Protein AF-S9W951-F1 (afdb_monomer_lite)

Sequence (268 aa):
MRRSVQSLYKIPKNMGVAPRYDVWNAKYEPWVLMRRMGRLAGTGFYIPPEWYNHFRMFPPMQNHFQQEQTLNPQNELDPTQDDRSGQLAAERLALRDELAHKSRLVASEGMRYYNIFWVRKPLDRMEKEYYDLKRRGIAHDVAIRKVLQGFYEALARKKRLSAIQAEEAKLSGKYITMREATVVMGVLTQIQREQLTPHQVALFAKEQRQTVQAGDGLRTEVRSAATTTTAVKDGAAAAAANTVSADSLADFLADAEDGVPAAQTTYT

Radius of gyration: 46.61 Å; chains: 1; bounding box: 114×82×129 Å

Foldseek 3Di:
DDDDDPPDDDDPPCPVVDDPVLCPCVVVDQVVVLVVLCVVVVVVPDDRDPVSVVCVVVPDDDQQDDCSVVVDPPDPRDPVPPPCVPDDDPVLVVLLVVLCVVPVPLVCACCVPHRNPVDDRLSNVLSVQLVVVVVVVDDNVVSSVVSVVVVVVVVVVVVVVVVVVVVVVVVVVPDDDPVVVVVVVVLVVVCVVVVDDPVRVVVVVVVVVCCVPVNDPDDDDDDDPPPPPPDDDDDDDDDDDDPPDPVVVVVVVVVPPPDDDDDDDDDD

Structure (mmCIF, N/CA/C/O backbone):
data_AF-S9W951-F1
#
_entry.id   AF-S9W951-F1
#
loop_
_atom_site.group_PDB
_atom_site.id
_atom_site.type_symbol
_atom_site.label_atom_id
_atom_site.label_alt_id
_atom_site.label_comp_id
_atom_site.label_asym_id
_atom_site.label_entity_id
_atom_site.label_seq_id
_atom_site.pdbx_PDB_ins_code
_atom_site.Cartn_x
_atom_site.Cartn_y
_atom_site.Cartn_z
_atom_site.occupancy
_atom_site.B_iso_or_equiv
_atom_site.auth_seq_id
_atom_site.auth_comp_id
_atom_site.auth_asym_id
_atom_site.auth_atom_id
_atom_site.pdbx_PDB_model_num
ATOM 1 N N . MET A 1 1 ? -1.426 56.363 -58.620 1.00 41.53 1 MET A N 1
ATOM 2 C CA . MET A 1 1 ? -1.020 56.254 -57.199 1.00 41.53 1 MET A CA 1
ATOM 3 C C . MET A 1 1 ? -1.317 54.844 -56.692 1.00 41.53 1 MET A C 1
ATOM 5 O O . MET A 1 1 ? -2.474 54.535 -56.450 1.00 41.53 1 MET A O 1
ATOM 9 N N . ARG A 1 2 ? -0.312 53.963 -56.582 1.00 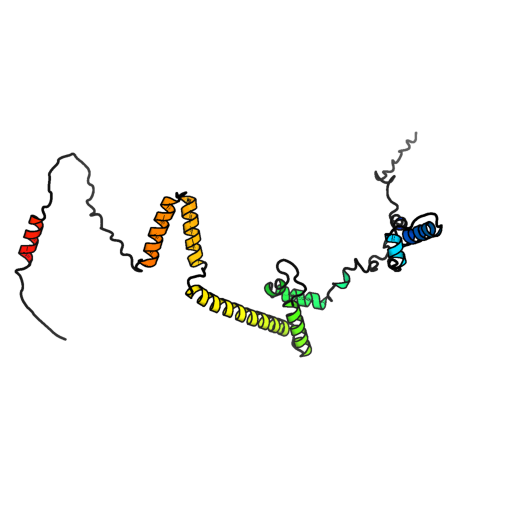46.31 2 ARG A N 1
ATOM 10 C CA . ARG A 1 2 ? -0.459 52.642 -55.938 1.00 46.31 2 ARG A CA 1
ATOM 11 C C . ARG A 1 2 ? 0.031 52.760 -54.493 1.00 46.31 2 ARG A C 1
ATOM 13 O O . ARG A 1 2 ? 1.209 53.024 -54.284 1.00 46.31 2 ARG A O 1
ATOM 20 N N . ARG A 1 3 ? -0.864 52.609 -53.511 1.00 51.66 3 ARG A N 1
ATOM 21 C CA . ARG A 1 3 ? -0.500 52.503 -52.089 1.00 51.66 3 ARG A CA 1
ATOM 22 C C . ARG A 1 3 ? -0.051 51.066 -51.821 1.00 51.66 3 ARG A C 1
ATOM 24 O O . ARG A 1 3 ? -0.871 50.156 -51.861 1.00 51.66 3 ARG A O 1
ATOM 31 N N . SER A 1 4 ? 1.241 50.860 -51.593 1.00 56.84 4 SER A N 1
ATOM 32 C CA . SER A 1 4 ? 1.776 49.602 -51.074 1.00 56.84 4 SER A CA 1
ATOM 3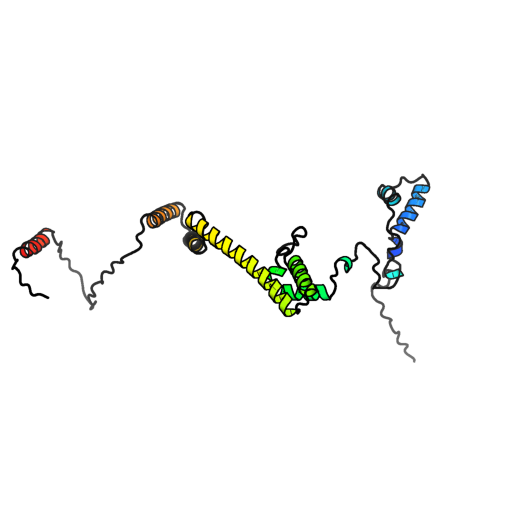3 C C . SER A 1 4 ? 1.412 49.486 -49.593 1.00 56.84 4 SER A C 1
ATOM 35 O O . SER A 1 4 ? 1.906 50.233 -48.752 1.00 56.84 4 SER A O 1
ATOM 37 N N . VAL A 1 5 ? 0.512 48.561 -49.267 1.00 60.28 5 VAL A N 1
ATOM 38 C CA . VAL A 1 5 ? 0.203 48.203 -47.879 1.00 60.28 5 VAL A CA 1
ATOM 39 C C . VAL A 1 5 ? 1.339 47.306 -47.390 1.00 60.28 5 VAL A C 1
ATOM 41 O O . VAL A 1 5 ? 1.487 46.179 -47.859 1.00 60.28 5 VAL A O 1
ATOM 44 N N . GLN A 1 6 ? 2.189 47.814 -46.497 1.00 62.88 6 GLN A N 1
ATOM 45 C CA . GLN A 1 6 ? 3.215 47.002 -45.845 1.00 62.88 6 GLN A CA 1
ATOM 46 C C . GLN A 1 6 ? 2.527 45.993 -44.920 1.00 62.88 6 GLN A C 1
ATOM 48 O O . GLN A 1 6 ? 1.983 46.350 -43.877 1.00 62.88 6 GLN A O 1
ATOM 53 N N . SER A 1 7 ? 2.534 44.722 -45.318 1.00 60.50 7 SER A N 1
ATOM 54 C CA . SER A 1 7 ? 2.112 43.612 -44.468 1.00 60.50 7 SER A CA 1
ATOM 55 C C . SER A 1 7 ? 3.133 43.437 -43.341 1.00 60.50 7 SER A C 1
ATOM 57 O O . SER A 1 7 ? 4.191 42.844 -43.543 1.00 60.50 7 SER A O 1
ATOM 59 N N . LEU A 1 8 ? 2.838 43.975 -42.157 1.00 71.69 8 LEU A N 1
ATOM 60 C CA . LEU A 1 8 ? 3.650 43.771 -40.957 1.00 71.69 8 LEU A CA 1
ATOM 61 C C . LEU A 1 8 ? 3.551 42.302 -40.525 1.00 71.69 8 LEU A C 1
ATOM 63 O O . LEU A 1 8 ? 2.507 41.844 -40.061 1.00 71.69 8 LEU A O 1
ATOM 67 N N . TYR A 1 9 ? 4.642 41.556 -40.690 1.00 79.44 9 TYR A N 1
ATOM 68 C CA . TYR A 1 9 ? 4.718 40.159 -40.276 1.00 79.44 9 TYR A CA 1
ATOM 69 C C . TYR A 1 9 ? 4.821 40.086 -38.747 1.00 79.44 9 TYR A C 1
ATOM 71 O O . TYR A 1 9 ? 5.809 40.520 -38.153 1.00 79.44 9 TYR A O 1
ATOM 79 N N . LYS A 1 10 ? 3.779 39.573 -38.085 1.00 86.19 10 LYS A N 1
ATOM 80 C CA . LYS A 1 10 ? 3.748 39.430 -36.624 1.00 86.19 10 LYS A CA 1
ATOM 81 C C . LYS A 1 10 ? 4.652 38.272 -36.202 1.00 86.19 10 LYS A C 1
ATOM 83 O O . LYS A 1 10 ? 4.304 37.111 -36.392 1.00 86.19 10 LYS A O 1
ATOM 88 N N . ILE A 1 11 ? 5.790 38.594 -35.593 1.00 87.31 11 ILE A N 1
ATOM 89 C CA . ILE A 1 11 ? 6.722 37.612 -35.025 1.00 87.31 11 ILE A CA 1
ATOM 90 C C . ILE A 1 11 ? 6.421 37.439 -33.522 1.00 87.31 11 ILE A C 1
ATOM 92 O O . ILE A 1 11 ? 6.121 38.427 -32.841 1.00 87.31 11 ILE A O 1
ATOM 96 N N . PRO A 1 12 ? 6.472 36.210 -32.974 1.00 88.38 12 PRO A N 1
ATOM 97 C CA . PRO A 1 12 ? 6.355 35.991 -31.536 1.00 88.38 12 PRO A CA 1
ATOM 98 C C . PRO A 1 12 ? 7.432 36.760 -30.756 1.00 88.38 12 PRO A C 1
ATOM 100 O O . PRO A 1 12 ? 8.598 36.791 -31.146 1.00 88.38 12 PRO A O 1
ATOM 103 N N . LYS A 1 13 ? 7.048 37.347 -29.617 1.00 91.00 13 LYS A N 1
ATOM 104 C CA . LYS A 1 13 ? 7.870 38.310 -28.856 1.00 91.00 13 LYS A CA 1
ATOM 105 C C . LYS A 1 13 ? 9.272 37.800 -28.485 1.00 91.00 13 LYS A C 1
ATOM 107 O O . LYS A 1 13 ? 10.216 38.578 -28.509 1.00 91.00 13 LYS A O 1
ATOM 112 N N . ASN A 1 14 ? 9.414 36.506 -28.188 1.00 92.56 14 ASN A N 1
ATOM 113 C CA . ASN A 1 14 ? 10.661 35.923 -27.675 1.00 92.56 14 ASN A CA 1
ATOM 114 C C . ASN A 1 14 ? 11.460 35.142 -28.727 1.00 92.56 14 ASN A C 1
ATOM 116 O O . ASN A 1 14 ? 12.397 34.433 -28.371 1.00 92.56 14 ASN A O 1
ATOM 120 N N . MET A 1 15 ? 11.134 35.274 -30.018 1.00 90.50 15 MET A N 1
ATOM 121 C CA . MET A 1 15 ? 11.852 34.552 -31.080 1.00 90.50 15 MET A CA 1
ATOM 122 C C . MET A 1 15 ? 13.355 34.852 -31.115 1.00 90.50 15 MET A C 1
ATOM 124 O O . MET A 1 15 ? 14.130 33.988 -31.505 1.00 90.50 15 MET A O 1
ATOM 128 N N . GLY A 1 16 ? 13.781 36.043 -30.677 1.00 91.62 16 GLY A N 1
ATOM 129 C CA . GLY A 1 16 ? 15.200 36.420 -30.644 1.00 91.62 16 GLY A CA 1
ATOM 130 C C . GLY A 1 16 ? 16.043 35.651 -29.619 1.00 91.62 16 GLY A C 1
ATOM 131 O O . GLY A 1 16 ? 17.252 35.548 -29.786 1.00 91.62 16 GLY A O 1
ATOM 132 N N . VAL A 1 17 ? 15.414 35.092 -28.581 1.00 93.06 17 VAL A N 1
ATOM 133 C CA . VAL A 1 17 ? 16.075 34.309 -27.518 1.00 93.06 17 VAL A CA 1
ATOM 134 C C . VAL A 1 17 ? 15.546 32.876 -27.447 1.00 93.06 17 VAL A C 1
ATOM 136 O O . VAL A 1 17 ? 15.797 32.169 -26.473 1.00 93.06 17 VAL A O 1
ATOM 139 N N . ALA A 1 18 ? 14.788 32.446 -28.459 1.00 92.62 18 ALA A N 1
ATOM 140 C CA . ALA A 1 18 ? 14.251 31.098 -28.504 1.00 92.62 18 ALA A CA 1
ATOM 141 C C . ALA A 1 18 ? 15.406 30.081 -28.545 1.00 92.62 18 ALA A C 1
ATOM 143 O O . ALA A 1 18 ? 16.341 30.242 -29.341 1.00 92.62 18 ALA A O 1
ATOM 144 N N . PRO A 1 19 ? 15.377 29.042 -27.692 1.00 92.88 19 PRO A N 1
ATOM 145 C CA . PRO A 1 19 ? 16.393 28.009 -27.726 1.00 92.88 19 PRO A CA 1
ATOM 146 C C . PRO A 1 19 ? 16.289 27.218 -29.030 1.00 92.88 19 PRO A C 1
ATOM 148 O O . PRO A 1 19 ? 15.238 27.133 -29.666 1.00 92.88 19 PRO A O 1
ATOM 151 N N . ARG A 1 20 ? 17.396 26.587 -29.418 1.00 93.31 20 ARG A N 1
ATOM 152 C CA . ARG A 1 20 ? 17.374 25.594 -30.491 1.00 93.31 20 ARG A CA 1
ATOM 153 C C . ARG A 1 20 ? 16.833 24.286 -29.926 1.00 93.31 20 ARG A C 1
ATOM 155 O O . ARG A 1 20 ? 17.595 23.537 -29.320 1.00 93.31 20 ARG A O 1
ATOM 162 N N . TYR A 1 21 ? 15.541 24.046 -30.114 1.00 89.75 21 TYR A N 1
ATOM 163 C CA . TYR A 1 21 ? 14.824 22.911 -29.526 1.00 89.75 21 TYR A CA 1
ATOM 164 C C . TYR A 1 21 ? 15.419 21.540 -29.869 1.00 89.75 21 TYR A C 1
ATOM 166 O O . TYR A 1 21 ? 15.322 20.639 -29.050 1.00 89.75 21 TYR A O 1
ATOM 174 N N . ASP A 1 22 ? 16.131 21.411 -30.988 1.00 89.38 22 ASP A N 1
ATOM 175 C CA . ASP A 1 22 ? 16.678 20.117 -31.415 1.00 89.38 22 ASP A CA 1
ATOM 176 C C . ASP A 1 22 ? 18.054 19.803 -30.794 1.00 89.38 22 ASP A C 1
ATOM 178 O O . ASP A 1 22 ? 18.425 18.647 -30.623 1.00 89.38 22 ASP A O 1
ATOM 182 N N . VAL A 1 23 ? 18.855 20.829 -30.470 1.00 92.06 23 VAL A N 1
ATOM 183 C CA . VAL A 1 23 ? 20.292 20.663 -30.136 1.00 92.06 23 VAL A CA 1
ATOM 184 C C . VAL A 1 23 ? 20.710 21.274 -28.803 1.00 92.06 23 VAL A C 1
ATOM 186 O O . VAL A 1 23 ? 21.874 21.165 -28.416 1.00 92.06 23 VAL A O 1
ATOM 189 N N . TRP A 1 24 ? 19.799 21.928 -28.082 1.00 91.75 24 TRP A N 1
ATOM 190 C CA . TRP A 1 24 ? 20.117 22.557 -26.797 1.00 91.75 24 TRP A CA 1
ATOM 191 C C . TRP A 1 24 ? 20.670 21.557 -25.764 1.00 91.75 24 TRP A C 1
ATOM 193 O O . TRP A 1 24 ? 21.552 21.928 -24.988 1.00 91.75 24 TRP A O 1
ATOM 203 N N . ASN A 1 25 ? 20.242 20.289 -25.824 1.00 90.38 25 ASN A N 1
ATOM 204 C CA . ASN A 1 25 ? 20.696 19.202 -24.948 1.00 90.38 25 ASN A CA 1
ATOM 205 C C . ASN A 1 25 ? 22.146 18.761 -25.199 1.00 90.38 25 ASN A C 1
ATOM 207 O O . ASN A 1 25 ? 22.860 18.443 -24.250 1.00 90.38 25 ASN A O 1
ATOM 211 N N . ALA A 1 26 ? 22.627 18.810 -26.447 1.00 89.31 26 ALA A N 1
ATOM 212 C CA . ALA A 1 26 ? 23.922 18.238 -26.842 1.00 89.31 26 ALA A CA 1
ATOM 213 C C . ALA A 1 26 ? 25.118 18.819 -26.062 1.00 89.31 26 ALA A C 1
ATOM 215 O O . ALA A 1 26 ? 26.121 18.146 -25.829 1.00 89.31 26 ALA A O 1
ATOM 216 N N . LYS A 1 27 ? 25.021 20.081 -25.622 1.00 91.88 27 LYS A N 1
ATOM 217 C CA . LYS A 1 27 ? 26.061 20.739 -24.815 1.00 91.88 27 LYS A CA 1
ATOM 218 C C . LYS A 1 27 ? 26.199 20.133 -23.413 1.00 91.88 27 LYS A C 1
ATOM 220 O O . LYS A 1 27 ? 27.279 20.213 -22.825 1.00 91.88 27 LYS A O 1
ATOM 225 N N . TYR A 1 28 ? 25.114 19.587 -22.877 1.00 91.31 28 TYR A N 1
ATOM 226 C CA . TYR A 1 28 ? 25.001 19.132 -21.494 1.00 91.31 28 TYR A CA 1
ATOM 227 C C . TYR A 1 28 ? 25.065 17.606 -21.363 1.00 91.31 28 TYR A C 1
ATOM 229 O O . TYR A 1 28 ? 24.991 17.090 -20.250 1.00 91.31 28 TYR A O 1
ATOM 237 N N . GLU A 1 29 ? 25.254 16.877 -22.467 1.00 91.62 29 GLU A N 1
ATOM 238 C CA . GLU A 1 29 ? 25.357 15.420 -22.437 1.00 91.62 29 GLU A CA 1
ATOM 239 C C . GLU A 1 29 ? 26.580 14.943 -21.623 1.00 91.62 29 GLU A C 1
ATOM 241 O O . GLU A 1 29 ? 27.710 15.392 -21.872 1.00 91.62 29 GLU A O 1
ATOM 246 N N . PRO A 1 30 ? 26.408 13.975 -20.697 1.00 93.06 30 PRO A N 1
ATOM 247 C CA . PRO A 1 30 ? 27.491 13.480 -19.843 1.00 93.06 30 PRO A CA 1
ATOM 248 C C . PRO A 1 30 ? 28.704 12.968 -20.627 1.00 93.06 30 PRO A C 1
ATOM 250 O O . PRO A 1 30 ? 29.847 13.208 -20.238 1.00 93.06 30 PRO A O 1
ATOM 253 N N . TRP A 1 31 ? 28.479 12.320 -21.774 1.00 92.69 31 TRP A N 1
ATOM 254 C CA . TRP A 1 31 ? 29.550 11.823 -22.641 1.00 92.69 31 TRP A CA 1
ATOM 255 C C . TRP A 1 31 ? 30.400 12.938 -23.254 1.00 92.69 31 TRP A C 1
ATOM 257 O O . TRP A 1 31 ? 31.619 12.787 -23.375 1.00 92.69 31 TRP A O 1
ATOM 267 N N . VAL A 1 32 ? 29.792 14.073 -23.607 1.00 93.19 32 VAL A N 1
ATOM 268 C CA . VAL A 1 32 ? 30.515 15.242 -24.126 1.00 93.19 32 VAL A CA 1
ATOM 269 C C . VAL A 1 32 ? 31.390 15.845 -23.026 1.00 93.19 32 VAL A C 1
ATOM 271 O O . VAL A 1 32 ? 32.568 16.136 -23.260 1.00 93.19 32 VAL A O 1
ATOM 274 N N . LEU A 1 33 ? 30.855 15.963 -21.808 1.00 94.19 33 LEU A N 1
ATOM 275 C CA . LEU A 1 33 ? 31.587 16.471 -20.644 1.00 94.19 33 LEU A CA 1
ATOM 276 C C . LEU A 1 33 ? 32.740 15.547 -20.235 1.00 94.19 33 LEU A C 1
ATOM 278 O O . LEU A 1 33 ? 33.851 16.029 -20.014 1.00 94.19 33 LEU A O 1
ATOM 282 N N . MET A 1 34 ? 32.516 14.231 -20.217 1.00 94.94 34 MET A N 1
ATOM 283 C CA . MET A 1 34 ? 33.545 13.230 -19.921 1.00 94.94 34 MET A CA 1
ATOM 284 C C . MET A 1 34 ? 34.695 13.275 -20.928 1.00 94.94 34 MET A C 1
ATOM 286 O O . MET A 1 34 ? 35.860 13.306 -20.533 1.00 94.94 34 MET A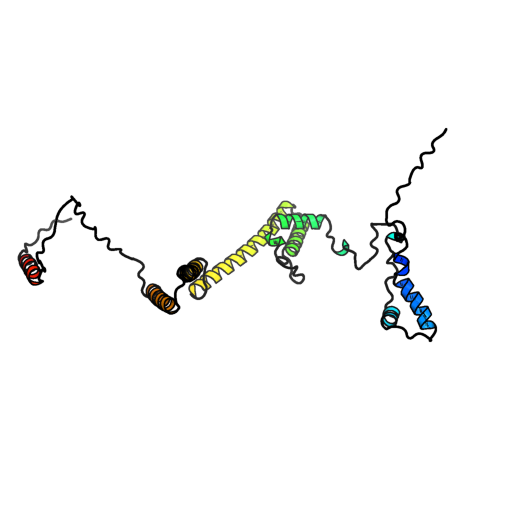 O 1
ATOM 290 N N . ARG A 1 35 ? 34.398 13.361 -22.233 1.00 94.50 35 ARG A N 1
ATOM 291 C CA . ARG A 1 35 ? 35.433 13.494 -23.275 1.00 94.50 35 ARG A CA 1
ATOM 292 C C . ARG A 1 35 ? 36.211 14.802 -23.139 1.00 94.50 35 ARG A C 1
ATOM 294 O O . ARG A 1 35 ? 37.433 14.809 -23.287 1.00 94.50 35 ARG A O 1
ATOM 301 N N . ARG A 1 36 ? 35.525 15.912 -22.849 1.00 95.38 36 ARG A N 1
ATOM 302 C CA . ARG A 1 36 ? 36.167 17.221 -22.655 1.00 95.38 36 ARG A CA 1
ATOM 303 C C . ARG A 1 36 ? 37.084 17.217 -21.434 1.00 95.38 36 ARG A C 1
ATOM 305 O O . ARG A 1 36 ? 38.218 17.679 -21.535 1.00 95.38 36 ARG A O 1
ATOM 312 N N . MET A 1 37 ? 36.612 16.672 -20.316 1.00 94.62 37 MET A N 1
ATOM 313 C CA . MET A 1 37 ? 37.386 16.582 -19.082 1.00 94.62 37 MET A CA 1
ATOM 314 C C . MET A 1 37 ? 38.561 15.614 -19.221 1.00 94.62 37 MET A C 1
ATOM 316 O O . MET A 1 37 ? 39.655 15.929 -18.770 1.00 94.62 37 MET A O 1
ATOM 320 N N . GLY A 1 38 ? 38.393 14.496 -19.930 1.00 93.88 38 GLY A N 1
ATOM 321 C CA . GLY A 1 38 ? 39.495 13.566 -20.167 1.00 93.88 38 GLY A CA 1
ATOM 322 C C . GLY A 1 38 ? 40.615 14.149 -21.015 1.00 93.88 38 GLY A C 1
ATOM 323 O O . GLY A 1 38 ? 41.786 13.932 -20.713 1.00 93.88 38 GLY A O 1
ATOM 324 N N . ARG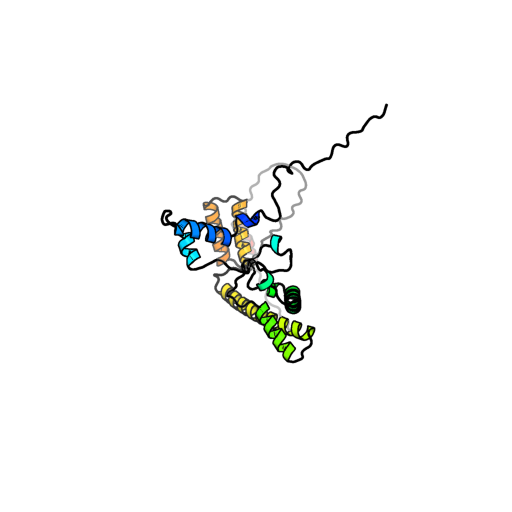 A 1 39 ? 40.281 14.982 -22.006 1.00 95.44 39 ARG A N 1
ATOM 325 C CA . ARG A 1 39 ? 41.290 15.757 -22.741 1.00 95.44 39 ARG A CA 1
ATOM 326 C C . ARG A 1 39 ? 41.993 16.783 -21.854 1.00 95.44 39 ARG A C 1
ATOM 328 O O . ARG A 1 39 ? 43.195 16.953 -21.992 1.00 95.44 39 ARG A O 1
ATOM 335 N N . LEU A 1 40 ? 41.256 17.453 -20.967 1.00 95.12 40 LEU A N 1
ATOM 336 C CA . LEU A 1 40 ? 41.784 18.478 -20.063 1.00 95.12 40 LEU A CA 1
ATOM 337 C C . LEU A 1 40 ? 42.719 17.872 -19.004 1.00 95.12 40 LEU A C 1
ATOM 339 O O . LEU A 1 40 ? 43.864 18.291 -18.890 1.00 95.12 40 LEU A O 1
ATOM 343 N N . ALA A 1 41 ? 42.268 16.847 -18.283 1.00 93.38 41 ALA A N 1
ATOM 344 C CA . ALA A 1 41 ? 43.070 16.132 -17.292 1.00 93.38 41 ALA A CA 1
ATOM 345 C C . ALA A 1 41 ? 44.268 15.410 -17.938 1.00 93.38 41 ALA A C 1
ATOM 347 O O . ALA A 1 41 ? 45.351 15.363 -17.362 1.00 93.38 41 ALA A O 1
ATOM 348 N N . GLY A 1 42 ? 44.104 14.912 -19.171 1.00 93.06 42 GLY A N 1
ATOM 349 C CA . GLY A 1 42 ? 45.175 14.286 -19.951 1.00 93.06 42 GLY A CA 1
ATOM 350 C C . GLY A 1 42 ? 46.315 15.231 -20.350 1.00 93.06 42 GLY A C 1
ATOM 351 O O . GLY A 1 42 ? 47.372 14.752 -20.745 1.00 93.06 42 GLY A O 1
ATOM 352 N N . THR A 1 43 ? 46.139 16.553 -20.223 1.00 94.12 43 THR A N 1
ATOM 353 C CA . THR A 1 43 ? 47.233 17.520 -20.432 1.00 94.12 43 THR A CA 1
ATOM 354 C C . THR A 1 43 ? 48.260 17.528 -19.299 1.00 94.12 43 THR A C 1
ATOM 356 O O . THR A 1 43 ? 49.355 18.041 -19.493 1.00 94.12 43 THR A O 1
ATOM 359 N N . GLY A 1 44 ? 47.914 17.013 -18.112 1.00 92.56 44 GLY A N 1
ATOM 360 C CA . GLY A 1 44 ? 48.759 17.071 -16.913 1.00 92.56 44 GLY A CA 1
ATOM 361 C C . GLY A 1 44 ? 48.808 18.440 -16.218 1.00 92.56 44 GLY A C 1
ATOM 362 O O . GLY A 1 44 ? 49.295 18.529 -15.097 1.00 92.56 44 GLY A O 1
ATOM 363 N N . PHE A 1 45 ? 48.257 19.493 -16.831 1.00 95.38 45 PHE A N 1
ATOM 364 C CA . PHE A 1 45 ? 48.229 20.857 -16.278 1.00 95.38 45 PHE A CA 1
ATOM 365 C C . PHE A 1 45 ? 46.941 21.192 -15.518 1.00 95.38 45 PHE A C 1
ATOM 367 O O . PHE A 1 45 ? 46.790 22.298 -15.003 1.00 95.38 45 PHE A O 1
ATOM 374 N N . TYR A 1 46 ? 45.997 20.254 -15.455 1.00 95.81 46 TYR A N 1
ATOM 375 C CA . TYR A 1 46 ? 44.731 20.423 -14.757 1.00 95.81 46 TYR A CA 1
ATOM 376 C C . TYR A 1 46 ? 44.493 19.251 -13.811 1.00 95.81 46 TYR A C 1
ATOM 378 O O . TYR A 1 46 ? 44.484 18.096 -14.239 1.00 95.81 46 TYR A O 1
ATOM 386 N N . ILE A 1 47 ? 44.279 19.556 -12.531 1.00 94.88 47 ILE A N 1
ATOM 387 C CA . ILE A 1 47 ? 43.962 18.552 -11.515 1.00 94.88 47 ILE A CA 1
ATOM 388 C C . ILE A 1 47 ? 42.511 18.099 -11.739 1.00 94.88 47 ILE A C 1
ATOM 390 O O . ILE A 1 47 ? 41.604 18.932 -11.662 1.00 94.88 47 ILE A O 1
ATOM 394 N N . PRO A 1 48 ? 42.266 16.812 -12.052 1.00 94.69 48 PRO A N 1
ATOM 395 C CA . PRO A 1 48 ? 40.920 16.329 -12.322 1.00 94.69 48 PRO A CA 1
ATOM 396 C C . PRO A 1 48 ? 40.034 16.436 -11.072 1.00 94.69 48 PRO A C 1
ATOM 398 O O . PRO A 1 48 ? 40.481 16.086 -9.980 1.00 94.69 48 PRO A O 1
ATOM 401 N N . PRO A 1 49 ? 38.768 16.866 -11.215 1.00 95.44 49 PRO A N 1
ATOM 402 C CA . PRO A 1 49 ? 37.824 16.887 -10.109 1.00 95.44 49 PRO A CA 1
ATOM 403 C C . PRO A 1 49 ? 37.387 15.469 -9.726 1.00 95.44 49 PRO A C 1
ATOM 405 O O . PRO A 1 49 ? 37.392 14.554 -10.553 1.00 95.44 49 PRO A O 1
ATOM 408 N N . GLU A 1 50 ? 36.906 15.309 -8.493 1.00 95.25 50 GLU A N 1
ATOM 409 C CA . GLU A 1 50 ? 36.528 14.001 -7.938 1.00 95.25 50 GLU A CA 1
ATOM 410 C C . GLU A 1 50 ? 35.465 13.260 -8.758 1.00 95.25 50 GLU A C 1
ATOM 412 O O . GLU A 1 50 ? 35.569 12.051 -8.974 1.00 95.25 50 GLU A O 1
ATOM 417 N N . TRP A 1 51 ? 34.476 13.978 -9.302 1.00 96.25 51 TRP A N 1
ATOM 418 C CA . TRP A 1 51 ? 33.455 13.357 -10.150 1.00 96.25 51 TRP A CA 1
ATOM 419 C C . TRP A 1 51 ? 34.071 12.705 -11.394 1.00 96.25 51 TRP A C 1
ATOM 421 O O . TRP A 1 51 ? 33.633 11.633 -11.800 1.00 96.25 51 TRP A O 1
ATOM 431 N N . TYR A 1 52 ? 35.112 13.302 -11.984 1.00 96.31 52 TYR A N 1
ATOM 432 C CA . TYR A 1 52 ? 35.751 12.747 -13.174 1.00 96.31 52 TYR A CA 1
ATOM 433 C C . TYR A 1 52 ? 36.497 11.454 -12.843 1.00 96.31 52 TYR A C 1
ATOM 435 O O . TYR A 1 52 ? 36.406 10.490 -13.599 1.00 96.31 52 TYR A O 1
ATOM 443 N N . ASN A 1 53 ? 37.175 11.395 -11.693 1.00 94.50 53 ASN A N 1
ATOM 444 C CA . ASN A 1 53 ? 37.838 10.174 -11.231 1.00 94.50 53 ASN A CA 1
ATOM 445 C C . ASN A 1 53 ? 36.827 9.048 -10.966 1.00 94.50 53 ASN A C 1
ATOM 447 O O . ASN A 1 53 ? 37.071 7.906 -11.355 1.00 94.50 53 ASN A O 1
ATOM 451 N N . HIS A 1 54 ? 35.668 9.372 -10.384 1.00 96.69 54 HIS A N 1
ATOM 452 C CA . HIS A 1 54 ? 34.584 8.412 -10.172 1.00 96.69 54 HIS A CA 1
ATOM 453 C C . HIS A 1 54 ? 33.996 7.894 -11.497 1.00 96.69 54 HIS A C 1
ATOM 455 O O . HIS A 1 54 ? 33.992 6.687 -11.746 1.00 96.69 54 HIS A O 1
ATOM 461 N N . PHE A 1 55 ? 33.572 8.792 -12.393 1.00 96.69 55 PHE A N 1
ATOM 462 C CA . PHE A 1 55 ? 32.965 8.422 -13.679 1.00 96.69 55 PHE A CA 1
ATOM 463 C C . PHE A 1 55 ? 33.965 7.838 -14.686 1.00 96.69 55 PHE A C 1
ATOM 465 O O . PHE A 1 55 ? 33.568 7.212 -15.666 1.00 96.69 55 PHE A O 1
ATOM 472 N N . ARG A 1 56 ? 35.274 8.000 -14.464 1.00 93.88 56 ARG A N 1
ATOM 473 C CA . ARG A 1 56 ? 36.301 7.288 -15.234 1.00 93.88 56 ARG A CA 1
ATOM 474 C C . ARG A 1 56 ? 36.246 5.781 -14.978 1.00 93.88 56 ARG A C 1
ATOM 476 O O . ARG A 1 56 ? 36.479 5.015 -15.908 1.00 93.88 56 ARG A O 1
ATOM 483 N N . MET A 1 57 ? 35.964 5.368 -13.741 1.00 95.06 57 MET A N 1
ATOM 484 C CA . MET A 1 57 ? 35.802 3.954 -13.378 1.00 95.06 57 MET A CA 1
ATOM 485 C C . MET A 1 57 ? 34.392 3.445 -13.688 1.00 95.06 57 MET A C 1
ATOM 487 O O . MET A 1 57 ? 34.235 2.307 -14.118 1.00 95.06 57 MET A O 1
ATOM 491 N N . PHE A 1 58 ? 33.383 4.300 -13.514 1.00 95.69 58 PHE A N 1
ATOM 492 C CA . PHE A 1 58 ? 31.981 3.998 -13.799 1.00 95.69 58 PHE A CA 1
ATOM 493 C C . PHE A 1 58 ? 31.447 4.934 -14.889 1.00 95.69 58 PHE A C 1
ATOM 495 O O . PHE A 1 58 ? 30.813 5.940 -14.568 1.00 95.69 58 PHE A O 1
ATOM 502 N N . PRO A 1 59 ? 31.723 4.667 -16.178 1.00 93.75 59 PRO A N 1
ATOM 503 C CA . PRO A 1 59 ? 31.238 5.523 -17.253 1.00 93.75 59 PRO A CA 1
ATOM 504 C C . PRO A 1 59 ? 29.699 5.532 -17.309 1.00 93.75 59 PRO A C 1
ATOM 506 O O . PRO A 1 59 ? 29.067 4.530 -16.964 1.00 93.75 59 PRO A O 1
ATOM 509 N N . PRO A 1 60 ? 29.083 6.642 -17.759 1.00 91.75 60 PRO A N 1
ATOM 510 C CA . PRO A 1 60 ? 27.634 6.715 -17.925 1.00 91.75 60 PRO A CA 1
ATOM 511 C C . PRO A 1 60 ? 27.136 5.715 -18.985 1.00 91.75 60 PRO A C 1
ATOM 513 O O . PRO A 1 60 ? 27.912 5.180 -19.775 1.00 91.75 60 PRO A O 1
ATOM 516 N N . MET A 1 61 ? 25.827 5.462 -19.029 1.00 89.69 61 MET A N 1
ATOM 517 C CA . MET A 1 61 ? 25.224 4.522 -19.986 1.00 89.69 61 MET A CA 1
ATOM 518 C C . MET A 1 61 ? 25.404 4.992 -21.442 1.00 89.69 61 MET A C 1
ATOM 520 O O . MET A 1 61 ? 25.271 6.179 -21.739 1.00 89.69 61 MET A O 1
ATOM 524 N N . GLN A 1 62 ? 25.709 4.070 -22.365 1.00 83.00 62 GLN A N 1
ATOM 525 C CA . GLN A 1 62 ? 25.991 4.395 -23.779 1.00 83.00 62 GLN A CA 1
ATOM 526 C C . GLN A 1 62 ? 24.734 4.567 -24.638 1.00 83.00 62 GLN A C 1
ATOM 528 O O . GLN A 1 62 ? 24.709 5.432 -25.506 1.00 83.00 62 GLN A O 1
ATOM 533 N N . ASN A 1 63 ? 23.695 3.769 -24.390 1.00 80.94 63 ASN A N 1
ATOM 534 C CA . ASN A 1 63 ? 22.519 3.685 -25.267 1.00 80.94 63 ASN A CA 1
ATOM 535 C C . ASN A 1 63 ? 21.388 4.654 -24.878 1.00 80.94 63 ASN A C 1
ATOM 537 O O . ASN A 1 63 ? 20.267 4.515 -25.357 1.00 80.94 63 ASN A O 1
ATOM 541 N N . HIS A 1 64 ? 21.675 5.625 -24.011 1.00 79.94 64 HIS A N 1
ATOM 542 C CA . HIS A 1 64 ? 20.723 6.658 -23.618 1.00 79.94 64 HIS A CA 1
ATOM 543 C C . HIS A 1 64 ? 20.789 7.820 -24.619 1.00 79.94 64 HIS A C 1
ATOM 545 O O . HIS A 1 64 ? 21.568 8.760 -24.449 1.00 79.94 64 HIS A O 1
ATOM 551 N N . PHE A 1 65 ? 20.010 7.719 -25.697 1.00 83.06 65 PHE A N 1
ATOM 552 C CA . PHE A 1 65 ? 19.855 8.799 -26.676 1.00 83.06 65 PHE A CA 1
ATOM 553 C C . PHE A 1 65 ? 18.735 9.747 -26.257 1.00 83.06 65 PHE A C 1
ATOM 555 O O . PHE A 1 65 ? 17.818 9.360 -25.549 1.00 83.06 65 PHE A O 1
ATOM 562 N N . GLN A 1 66 ? 18.791 11.000 -26.695 1.00 85.38 66 GLN A N 1
ATOM 563 C CA . GLN A 1 66 ? 17.714 11.949 -26.426 1.00 85.38 66 GLN A CA 1
ATOM 564 C C . GLN A 1 66 ? 16.556 11.768 -27.419 1.00 85.38 66 GLN A C 1
ATOM 566 O O . GLN A 1 66 ? 16.754 11.318 -28.559 1.00 85.38 66 GLN A O 1
ATOM 571 N N . GLN A 1 67 ? 15.341 12.145 -27.007 1.00 88.00 67 GLN A N 1
ATOM 572 C CA . GLN A 1 67 ? 14.168 12.077 -27.883 1.00 88.00 67 GLN A CA 1
ATOM 573 C C . GLN A 1 67 ? 14.339 12.999 -29.097 1.00 88.00 67 GLN A C 1
ATOM 575 O O . GLN A 1 67 ? 13.928 12.635 -30.196 1.00 88.00 67 GLN A O 1
ATOM 580 N N . GLU A 1 68 ? 15.013 14.138 -28.932 1.00 87.12 68 GLU A N 1
ATOM 581 C CA . GLU A 1 68 ? 15.307 15.083 -30.012 1.00 87.12 68 GLU A CA 1
ATOM 582 C C . GLU A 1 68 ? 16.199 14.484 -31.115 1.00 87.12 68 GLU A C 1
ATOM 584 O O . GLU A 1 68 ? 16.144 14.935 -32.255 1.00 87.12 68 GLU A O 1
ATOM 589 N N . GLN A 1 69 ? 16.990 13.445 -30.811 1.00 85.38 69 GLN A N 1
ATOM 590 C CA . GLN A 1 69 ? 17.846 12.766 -31.796 1.00 85.38 69 GLN A CA 1
ATOM 591 C C . GLN A 1 69 ? 17.140 11.595 -32.486 1.00 85.38 69 GLN A C 1
ATOM 593 O O . GLN A 1 69 ? 17.324 11.379 -33.680 1.00 85.38 69 GLN A O 1
ATOM 598 N N . THR A 1 70 ? 16.348 10.823 -31.737 1.00 83.81 70 THR A N 1
ATOM 599 C CA . THR A 1 70 ? 15.740 9.576 -32.243 1.00 83.81 70 THR A CA 1
ATOM 600 C C . THR A 1 70 ? 14.315 9.786 -32.772 1.00 83.81 70 THR A C 1
ATOM 602 O O . THR A 1 70 ? 13.798 8.938 -33.494 1.00 83.81 70 THR A O 1
ATOM 605 N N . LEU A 1 71 ? 13.666 10.904 -32.418 1.00 85.81 71 LEU A N 1
ATOM 606 C CA . LEU A 1 71 ? 12.304 11.297 -32.814 1.00 85.81 71 LEU A CA 1
ATOM 607 C C . LEU A 1 71 ? 11.241 10.201 -32.608 1.00 85.81 71 LEU A C 1
ATOM 609 O O . LEU A 1 71 ? 10.203 10.194 -33.269 1.00 85.81 71 LEU A O 1
ATOM 613 N N . ASN A 1 72 ? 11.481 9.281 -31.670 1.00 86.31 72 ASN A N 1
ATOM 614 C CA . ASN A 1 72 ? 10.577 8.185 -31.355 1.00 86.31 72 ASN A CA 1
ATOM 615 C C . ASN A 1 72 ? 10.041 8.341 -29.923 1.00 86.31 72 ASN A C 1
ATOM 617 O O . ASN A 1 72 ? 10.777 8.066 -28.975 1.00 86.31 72 ASN A O 1
ATOM 621 N N . PRO A 1 73 ? 8.768 8.742 -29.743 1.00 84.44 73 PRO A N 1
ATOM 622 C CA . PRO A 1 73 ? 8.168 8.889 -28.418 1.00 84.44 73 PRO A CA 1
ATOM 623 C C . PRO A 1 73 ? 7.926 7.549 -27.708 1.00 84.44 73 PRO A C 1
ATOM 625 O O . PRO A 1 73 ? 7.659 7.533 -26.513 1.00 84.44 73 PRO A O 1
ATOM 628 N N . GLN A 1 74 ? 7.973 6.421 -28.424 1.00 83.31 74 GLN A N 1
ATOM 629 C CA . GLN A 1 74 ? 7.780 5.093 -27.837 1.00 83.31 74 GLN A CA 1
ATOM 630 C C . GLN A 1 74 ? 9.084 4.458 -27.354 1.00 83.31 74 GLN A C 1
ATOM 632 O O . GLN A 1 74 ? 9.024 3.408 -26.712 1.00 83.31 74 GLN A O 1
ATOM 637 N N . ASN A 1 75 ? 10.229 5.062 -27.687 1.00 81.12 75 ASN A N 1
ATOM 638 C CA . ASN A 1 75 ? 11.533 4.538 -27.323 1.00 81.12 75 ASN A CA 1
ATOM 639 C C . ASN A 1 75 ? 11.811 4.789 -25.838 1.00 81.12 75 ASN A C 1
ATOM 641 O O . ASN A 1 75 ? 11.741 5.923 -25.367 1.00 81.12 75 ASN A O 1
ATOM 645 N N . GLU A 1 76 ? 12.148 3.728 -25.116 1.00 76.38 76 GLU A N 1
ATOM 646 C CA . GLU A 1 76 ? 12.523 3.778 -23.704 1.00 76.38 76 GLU A CA 1
ATOM 647 C C . GLU A 1 76 ? 14.002 4.138 -23.615 1.00 76.38 76 GLU A C 1
ATOM 649 O O . GLU A 1 76 ? 14.893 3.292 -23.659 1.00 76.38 76 GLU A O 1
ATOM 654 N N . LEU A 1 77 ? 14.262 5.439 -23.593 1.00 72.19 77 LEU A N 1
ATOM 655 C CA . LEU A 1 77 ? 15.617 5.955 -23.699 1.00 72.19 77 LEU A CA 1
ATOM 656 C C . LEU A 1 77 ? 16.366 5.882 -22.365 1.00 72.19 77 LEU A C 1
ATOM 658 O O . LEU A 1 77 ? 17.570 5.632 -22.369 1.00 72.19 77 LEU A O 1
ATOM 662 N N . ASP A 1 78 ? 15.691 6.093 -21.231 1.00 79.94 78 ASP A N 1
ATOM 663 C CA . ASP A 1 78 ? 16.298 6.088 -19.893 1.00 79.94 78 ASP A CA 1
ATOM 664 C C . ASP A 1 78 ? 15.822 4.886 -19.063 1.00 79.94 78 ASP A C 1
ATOM 666 O O . ASP A 1 78 ? 14.638 4.827 -18.730 1.00 79.94 78 ASP A O 1
ATOM 670 N N . PRO A 1 79 ? 16.713 3.968 -18.646 1.00 81.25 79 PRO A N 1
ATOM 671 C CA . PRO A 1 79 ? 16.338 2.883 -17.738 1.00 81.25 79 PRO A CA 1
ATOM 672 C C . PRO A 1 79 ? 15.900 3.380 -16.349 1.00 81.25 79 PRO A C 1
ATOM 674 O O . PRO A 1 79 ? 15.282 2.634 -15.597 1.00 81.25 79 PRO A O 1
ATOM 677 N N . THR A 1 80 ? 16.241 4.617 -15.982 1.00 83.44 80 THR A N 1
ATOM 678 C CA . THR A 1 80 ? 15.922 5.208 -14.674 1.00 83.44 80 THR A CA 1
ATOM 679 C C . THR A 1 80 ? 14.526 5.822 -14.645 1.00 83.44 80 THR A C 1
ATOM 681 O O . THR A 1 80 ? 13.866 5.784 -13.611 1.00 83.44 80 THR A O 1
ATOM 684 N N . GLN A 1 81 ? 14.096 6.410 -15.763 1.00 83.00 81 GLN A N 1
ATOM 685 C CA . GLN A 1 81 ? 12.793 7.074 -15.908 1.00 83.00 81 GLN A CA 1
ATOM 686 C C . GLN A 1 81 ? 11.759 6.165 -16.579 1.00 83.00 81 GLN A C 1
ATOM 688 O O . GLN A 1 81 ? 10.684 6.624 -16.961 1.00 83.00 81 GLN A O 1
ATOM 693 N N . ASP A 1 82 ? 12.089 4.887 -16.777 1.00 81.00 82 ASP A N 1
ATOM 694 C CA . ASP A 1 82 ? 11.159 3.948 -17.379 1.00 81.00 82 ASP A CA 1
ATOM 695 C C . ASP A 1 82 ? 10.063 3.526 -16.387 1.00 81.00 82 ASP A C 1
ATOM 697 O O . ASP A 1 82 ? 10.223 2.637 -15.541 1.00 81.00 82 ASP A O 1
ATOM 701 N N . ASP A 1 83 ? 8.899 4.149 -16.553 1.00 76.50 83 ASP A N 1
ATOM 702 C CA . ASP A 1 83 ? 7.677 3.846 -15.812 1.00 76.50 83 ASP A CA 1
ATOM 703 C C . ASP A 1 83 ? 7.011 2.523 -16.250 1.00 76.50 83 ASP A C 1
ATOM 705 O O . ASP A 1 83 ? 6.061 2.057 -15.608 1.00 76.50 83 ASP A O 1
ATOM 709 N N . ARG A 1 84 ? 7.468 1.883 -17.341 1.00 69.44 84 ARG A N 1
ATOM 710 C CA . ARG A 1 84 ? 6.864 0.638 -17.852 1.00 69.44 84 ARG A CA 1
ATOM 711 C C . ARG A 1 84 ? 7.244 -0.593 -17.045 1.00 69.44 84 ARG A C 1
ATOM 713 O O . ARG A 1 84 ? 6.453 -1.533 -16.980 1.00 69.44 84 ARG A O 1
ATOM 720 N N . SER A 1 85 ? 8.373 -0.564 -16.342 1.00 62.34 85 SER A N 1
ATOM 721 C CA . SER A 1 85 ? 8.810 -1.632 -15.429 1.00 62.34 85 SER A CA 1
ATOM 722 C C . SER A 1 85 ? 7.773 -2.006 -14.347 1.00 62.34 85 SER A C 1
ATOM 724 O O . SER A 1 85 ? 7.762 -3.137 -13.856 1.00 62.34 85 SER A O 1
ATOM 726 N N . GLY A 1 86 ? 6.856 -1.088 -14.006 1.00 63.91 86 GLY A N 1
ATOM 727 C CA . GLY A 1 86 ? 5.742 -1.311 -13.077 1.00 63.91 86 GLY A CA 1
ATOM 728 C C . GLY A 1 86 ? 4.393 -1.643 -13.729 1.00 63.91 86 GLY A C 1
ATOM 729 O O . GLY A 1 86 ? 3.411 -1.863 -13.013 1.00 63.91 86 GLY A O 1
ATOM 730 N N . GLN A 1 87 ? 4.307 -1.669 -15.062 1.00 74.50 87 GLN A N 1
ATOM 731 C CA . GLN A 1 87 ? 3.045 -1.872 -15.768 1.00 74.50 87 GLN A CA 1
ATOM 732 C C . GLN A 1 87 ? 2.614 -3.337 -15.698 1.00 74.50 87 GLN A C 1
ATOM 734 O O . GLN A 1 87 ? 3.243 -4.255 -16.221 1.00 74.50 87 GLN A O 1
ATOM 739 N N . LEU A 1 88 ? 1.496 -3.558 -15.014 1.00 82.25 88 LEU A N 1
ATOM 740 C CA . LEU A 1 88 ? 0.830 -4.851 -14.981 1.00 82.25 88 LEU A CA 1
ATOM 741 C C . LEU A 1 88 ? 0.201 -5.125 -16.349 1.00 82.25 88 LEU A C 1
ATOM 743 O O . LEU A 1 88 ? -0.393 -4.233 -16.951 1.00 82.25 88 LEU A O 1
ATOM 747 N N . ALA A 1 89 ? 0.269 -6.379 -16.801 1.00 89.12 89 ALA A N 1
ATOM 748 C CA . ALA A 1 89 ? -0.470 -6.819 -17.981 1.00 89.12 89 ALA A CA 1
ATOM 749 C C . ALA A 1 89 ? -1.961 -6.452 -17.857 1.00 89.12 89 ALA A C 1
ATOM 751 O O . ALA A 1 89 ? -2.532 -6.558 -16.768 1.00 89.12 89 ALA A O 1
ATOM 752 N N . ALA A 1 90 ? -2.596 -6.065 -18.968 1.00 90.06 90 ALA A N 1
ATOM 753 C CA . ALA A 1 90 ? -3.975 -5.566 -18.980 1.00 90.06 90 ALA A CA 1
ATOM 754 C C . ALA A 1 90 ? -4.973 -6.530 -18.311 1.00 90.06 90 ALA A C 1
ATOM 756 O O . ALA A 1 90 ? -5.847 -6.102 -17.564 1.00 90.06 90 ALA A O 1
ATOM 757 N N . GLU A 1 91 ? -4.791 -7.839 -18.496 1.00 88.75 91 GLU A N 1
ATOM 758 C CA . GLU A 1 91 ? -5.613 -8.874 -17.856 1.00 88.75 91 GLU A CA 1
ATOM 759 C C . GLU A 1 91 ? -5.471 -8.875 -16.328 1.00 88.75 91 GLU A C 1
ATOM 761 O O . GLU A 1 91 ? -6.457 -8.978 -15.596 1.00 88.75 91 GLU A O 1
ATOM 766 N N . ARG A 1 92 ? -4.237 -8.723 -15.830 1.00 91.25 92 ARG A N 1
ATOM 767 C CA . ARG A 1 92 ? -3.955 -8.641 -14.391 1.00 91.25 92 ARG A CA 1
ATOM 768 C C . ARG A 1 92 ? -4.509 -7.355 -13.798 1.00 91.25 92 ARG A C 1
ATOM 770 O O . ARG A 1 92 ? -5.001 -7.372 -12.672 1.00 91.25 92 ARG A O 1
ATOM 777 N N . LEU A 1 93 ? -4.416 -6.257 -14.546 1.00 91.75 93 LEU A N 1
ATOM 778 C CA . LEU A 1 93 ? -4.984 -4.973 -14.158 1.00 91.75 93 LEU A CA 1
ATOM 779 C C . LEU A 1 93 ? -6.506 -5.086 -14.019 1.00 91.75 93 LEU A C 1
ATOM 781 O O . LEU A 1 93 ? -7.026 -4.757 -12.960 1.00 91.75 93 LEU A O 1
ATOM 785 N N . ALA A 1 94 ? -7.191 -5.638 -15.025 1.00 93.00 94 ALA A N 1
ATOM 786 C CA . ALA A 1 94 ? -8.638 -5.847 -15.001 1.00 93.00 94 ALA A CA 1
ATOM 787 C C . ALA A 1 94 ? -9.076 -6.758 -13.842 1.00 93.00 94 ALA A C 1
ATOM 789 O O . ALA A 1 94 ? -10.010 -6.429 -13.118 1.00 93.00 94 ALA A O 1
ATOM 790 N N . LEU A 1 95 ? -8.359 -7.862 -13.601 1.00 94.38 95 LEU A N 1
ATOM 791 C CA . LEU A 1 95 ? -8.635 -8.757 -12.473 1.00 94.38 95 LEU A CA 1
ATOM 792 C C . LEU A 1 95 ? -8.500 -8.041 -11.122 1.00 94.38 95 LEU A C 1
ATOM 794 O O . LEU A 1 95 ? -9.344 -8.191 -10.237 1.00 94.38 95 LEU A O 1
ATOM 798 N N . ARG A 1 96 ? -7.407 -7.298 -10.935 1.00 93.69 96 ARG A N 1
ATOM 799 C CA . ARG A 1 96 ? -7.152 -6.568 -9.690 1.00 93.69 96 ARG A CA 1
ATOM 800 C C . ARG A 1 96 ? -8.161 -5.452 -9.480 1.00 93.69 96 ARG A C 1
ATOM 802 O O . ARG A 1 96 ? -8.609 -5.282 -8.349 1.00 93.69 96 ARG A O 1
ATOM 809 N N . ASP A 1 97 ? -8.524 -4.745 -10.543 1.00 94.19 97 ASP A N 1
ATOM 810 C CA . ASP A 1 97 ? -9.549 -3.707 -10.515 1.00 94.19 97 ASP A CA 1
ATOM 811 C C . ASP A 1 97 ? -10.910 -4.295 -10.131 1.00 94.19 97 ASP A C 1
ATOM 813 O O . ASP A 1 97 ? -11.567 -3.808 -9.215 1.00 94.19 97 ASP A O 1
ATOM 817 N N . GLU A 1 98 ? -11.284 -5.438 -10.703 1.00 94.38 98 GLU A N 1
ATOM 818 C CA . GLU A 1 98 ? -12.538 -6.106 -10.368 1.00 94.38 98 GLU A CA 1
ATOM 819 C C . GLU A 1 98 ? -12.581 -6.593 -8.908 1.00 94.38 98 GLU A C 1
ATOM 821 O O . GLU A 1 98 ? -13.580 -6.396 -8.205 1.00 94.38 98 GLU A O 1
ATOM 826 N N . LEU A 1 99 ? -11.496 -7.198 -8.409 1.00 94.62 99 LEU A N 1
ATOM 827 C CA . LEU A 1 99 ? -11.385 -7.611 -7.004 1.00 94.62 99 LEU A CA 1
ATOM 828 C C . LEU A 1 99 ? -11.421 -6.408 -6.050 1.00 94.62 99 LEU A C 1
ATOM 830 O O . LEU A 1 99 ? -12.069 -6.467 -4.997 1.00 94.62 99 LEU A O 1
ATOM 834 N N . ALA A 1 100 ? -10.750 -5.317 -6.421 1.00 93.88 100 ALA A N 1
ATOM 835 C CA . ALA A 1 100 ? -10.727 -4.075 -5.663 1.00 93.88 100 ALA A CA 1
ATOM 836 C C . ALA A 1 100 ? -12.107 -3.405 -5.628 1.00 93.88 100 ALA A C 1
ATOM 838 O O . ALA A 1 100 ? -12.552 -2.974 -4.561 1.00 93.88 100 ALA A O 1
ATOM 839 N N . HIS A 1 101 ? -12.813 -3.380 -6.759 1.00 93.94 101 HIS A N 1
ATOM 840 C CA . HIS A 1 101 ? -14.146 -2.804 -6.870 1.00 93.94 101 HIS A CA 1
ATOM 841 C C . HIS A 1 101 ? -15.172 -3.604 -6.061 1.00 93.94 101 HIS A C 1
ATOM 843 O O . HIS A 1 101 ? -15.959 -3.033 -5.305 1.00 93.94 101 HIS A O 1
ATOM 849 N N . LYS A 1 102 ? -15.108 -4.941 -6.124 1.00 93.94 102 LYS A N 1
ATOM 850 C CA . LYS A 1 102 ? -15.965 -5.827 -5.318 1.00 93.94 102 LYS A CA 1
ATOM 851 C C . LYS A 1 102 ? -15.663 -5.746 -3.820 1.00 93.94 102 LYS A C 1
ATOM 853 O O . LYS A 1 102 ? -16.542 -6.017 -3.005 1.00 93.94 102 LYS A O 1
ATOM 858 N N . SER A 1 103 ? -14.440 -5.379 -3.434 1.00 91.94 103 SER A N 1
ATOM 859 C CA . SER A 1 103 ? -14.047 -5.294 -2.027 1.00 91.94 103 SER A CA 1
ATOM 860 C C . SER A 1 103 ? -13.012 -4.198 -1.757 1.00 91.94 103 SER A C 1
ATOM 862 O O . SER A 1 103 ? -11.803 -4.420 -1.724 1.00 91.94 103 SER A O 1
ATOM 864 N N . ARG A 1 104 ? -13.498 -2.998 -1.416 1.00 93.19 104 ARG A N 1
ATOM 865 C CA . ARG A 1 104 ? -12.631 -1.861 -1.051 1.00 93.19 104 ARG A CA 1
ATOM 866 C C . ARG A 1 104 ? -11.659 -2.176 0.092 1.00 93.19 104 ARG A C 1
ATOM 868 O O . ARG A 1 104 ? -10.558 -1.636 0.131 1.00 93.19 104 ARG A O 1
ATOM 875 N N . LEU A 1 105 ? -12.054 -3.050 1.023 1.00 92.00 105 LEU A N 1
ATOM 876 C CA . LEU A 1 105 ? -11.186 -3.475 2.125 1.00 92.00 105 LEU A CA 1
ATOM 877 C C . LEU A 1 105 ? -9.916 -4.156 1.607 1.00 92.00 105 LEU A C 1
ATOM 879 O O . LEU A 1 105 ? -8.835 -3.774 2.043 1.00 92.00 105 LEU A O 1
ATOM 883 N N . VAL A 1 106 ? -10.043 -5.065 0.636 1.00 90.75 106 VAL A N 1
ATOM 884 C CA . VAL A 1 106 ? -8.912 -5.763 0.004 1.00 90.75 106 VAL A CA 1
ATOM 885 C C . VAL A 1 106 ? -7.980 -4.772 -0.684 1.00 90.75 106 VAL A C 1
ATOM 887 O O . VAL A 1 106 ? -6.766 -4.888 -0.549 1.00 90.75 106 VAL A O 1
ATOM 890 N N . ALA A 1 107 ? -8.542 -3.775 -1.374 1.00 89.50 107 ALA A N 1
ATOM 891 C CA . ALA A 1 107 ? -7.766 -2.736 -2.048 1.00 89.50 107 ALA A CA 1
ATOM 892 C C . ALA A 1 107 ? -6.994 -1.844 -1.061 1.00 89.50 107 ALA A C 1
ATOM 894 O O . ALA A 1 107 ? -5.847 -1.479 -1.301 1.00 89.50 107 ALA A O 1
ATOM 895 N N . SER A 1 108 ? -7.618 -1.494 0.066 1.00 90.62 108 SER A N 1
ATOM 896 C CA . SER A 1 108 ? -7.009 -0.614 1.071 1.00 90.62 108 SER A CA 1
ATOM 897 C C . SER A 1 108 ? -6.012 -1.322 1.994 1.00 90.62 108 SER A C 1
ATOM 899 O O . SER A 1 108 ? -5.159 -0.678 2.610 1.00 90.62 108 SER A O 1
ATOM 901 N N . GLU A 1 109 ? -6.118 -2.642 2.139 1.00 87.38 109 GLU A N 1
ATOM 902 C CA . GLU A 1 109 ? -5.297 -3.406 3.072 1.00 87.38 109 GLU A CA 1
ATOM 903 C C . GLU A 1 109 ? -3.856 -3.525 2.545 1.00 87.38 109 GLU A C 1
ATOM 905 O O . GLU A 1 109 ? -3.598 -3.991 1.438 1.00 87.38 109 GLU A O 1
ATOM 910 N N . GLY A 1 110 ? -2.895 -3.062 3.350 1.00 82.12 110 GLY A N 1
ATOM 911 C CA . GLY A 1 110 ? -1.473 -2.989 2.985 1.00 82.12 110 GLY A CA 1
ATOM 912 C C . GLY A 1 110 ? -1.027 -1.659 2.361 1.00 82.12 110 GLY A C 1
ATOM 913 O O . GLY A 1 110 ? 0.174 -1.427 2.243 1.00 82.12 110 GLY A O 1
ATOM 914 N N . MET A 1 111 ? -1.956 -0.761 2.006 1.00 88.81 111 MET A N 1
ATOM 915 C CA . MET A 1 111 ? -1.619 0.557 1.439 1.00 88.81 111 MET A CA 1
ATOM 916 C C . MET A 1 111 ? -2.542 1.704 1.884 1.00 88.81 111 MET A C 1
ATOM 918 O O . MET A 1 111 ? -2.698 2.693 1.179 1.00 88.81 111 MET A O 1
ATOM 922 N N . ARG A 1 112 ? -3.167 1.590 3.064 1.00 88.62 112 ARG A N 1
ATOM 923 C CA . ARG A 1 112 ? -4.208 2.530 3.524 1.00 88.62 112 ARG A CA 1
ATOM 924 C C . ARG A 1 112 ? -3.739 3.983 3.681 1.00 88.62 112 ARG A C 1
ATOM 926 O O . ARG A 1 112 ? -4.540 4.884 3.463 1.00 88.62 112 ARG A O 1
ATOM 933 N N . TYR A 1 113 ? -2.491 4.195 4.098 1.00 87.44 113 TYR A N 1
ATOM 934 C CA . TYR A 1 113 ? -1.909 5.532 4.308 1.00 87.44 113 TYR A CA 1
ATOM 935 C C . TYR A 1 113 ? -0.682 5.741 3.425 1.00 87.44 113 TYR A C 1
ATOM 937 O O . TYR A 1 113 ? -0.613 6.696 2.664 1.00 87.44 113 TYR A O 1
ATOM 945 N N . TYR A 1 114 ? 0.249 4.793 3.493 1.00 88.75 114 TYR A N 1
ATOM 946 C CA . TYR A 1 114 ? 1.396 4.683 2.604 1.00 88.75 114 TYR A CA 1
ATOM 947 C C . TYR A 1 114 ? 1.503 3.239 2.124 1.00 88.75 114 TYR A C 1
ATOM 949 O O . TYR A 1 114 ? 0.968 2.324 2.758 1.00 88.75 114 TYR A O 1
ATOM 957 N N . ASN A 1 115 ? 2.195 3.029 1.009 1.00 89.62 115 ASN A N 1
ATOM 958 C CA . ASN A 1 115 ? 2.428 1.698 0.469 1.00 89.62 115 ASN A CA 1
ATOM 959 C C . ASN A 1 115 ? 3.438 0.937 1.343 1.00 89.62 115 ASN A C 1
ATOM 961 O O . ASN A 1 115 ? 4.637 1.208 1.291 1.00 89.62 115 ASN A O 1
ATOM 965 N N . ILE A 1 116 ? 2.962 -0.036 2.123 1.00 90.62 116 ILE A N 1
ATOM 966 C CA . ILE A 1 116 ? 3.835 -0.907 2.914 1.00 90.62 116 ILE A CA 1
ATOM 967 C C . ILE A 1 116 ? 4.261 -2.077 2.024 1.00 90.62 116 ILE A C 1
ATOM 969 O O . ILE A 1 116 ? 3.558 -3.080 1.902 1.00 90.62 116 ILE A O 1
ATOM 973 N N . PHE A 1 117 ? 5.408 -1.934 1.362 1.00 88.25 117 PHE A N 1
ATOM 974 C CA . PHE A 1 117 ? 5.841 -2.862 0.313 1.00 88.25 117 PHE A CA 1
ATOM 975 C C . PHE A 1 117 ? 6.371 -4.209 0.834 1.00 88.25 117 PHE A C 1
ATOM 977 O O . PHE A 1 117 ? 6.314 -5.196 0.109 1.00 88.25 117 PHE A O 1
ATOM 984 N N . TRP A 1 118 ? 6.862 -4.283 2.078 1.00 89.31 118 TRP A N 1
ATOM 985 C CA . TRP A 1 118 ? 7.401 -5.528 2.650 1.00 89.31 118 TRP A CA 1
ATOM 986 C C . TRP A 1 118 ? 6.328 -6.468 3.221 1.00 89.31 118 TRP A C 1
ATOM 988 O O . TRP A 1 118 ? 6.637 -7.583 3.643 1.00 89.31 118 TRP A O 1
ATOM 998 N N . VAL A 1 119 ? 5.065 -6.037 3.270 1.00 90.31 119 VAL A N 1
ATOM 999 C CA . VAL A 1 119 ? 3.947 -6.859 3.748 1.00 90.31 119 VAL A CA 1
ATOM 1000 C C . VAL A 1 119 ? 3.245 -7.500 2.559 1.00 90.31 119 VAL A C 1
ATOM 1002 O O . VAL A 1 119 ? 2.978 -6.853 1.549 1.00 90.31 119 VAL A O 1
ATOM 1005 N N . ARG A 1 120 ? 2.887 -8.782 2.692 1.00 90.69 120 ARG A N 1
ATOM 1006 C CA . ARG A 1 120 ? 2.059 -9.466 1.692 1.00 90.69 120 ARG A CA 1
ATOM 1007 C C . ARG A 1 120 ? 0.669 -8.838 1.651 1.00 90.69 120 ARG A C 1
ATOM 1009 O O . ARG A 1 120 ? -0.071 -8.918 2.632 1.00 90.69 120 ARG A O 1
ATOM 1016 N N . LYS A 1 121 ? 0.306 -8.259 0.509 1.00 93.25 121 LYS A N 1
ATOM 1017 C CA . LYS A 1 121 ? -1.005 -7.641 0.307 1.00 93.25 121 LYS A CA 1
ATOM 1018 C C . LYS A 1 121 ? -2.068 -8.717 0.070 1.00 93.25 121 LYS A C 1
ATOM 1020 O O . LYS A 1 121 ? -1.794 -9.696 -0.632 1.00 93.25 121 LYS A O 1
ATOM 1025 N N . PRO A 1 122 ? -3.291 -8.558 0.602 1.00 93.56 122 PRO A N 1
ATOM 1026 C CA . PRO A 1 122 ? -4.369 -9.509 0.342 1.00 93.56 122 PRO A CA 1
ATOM 1027 C C . PRO A 1 122 ? -4.703 -9.622 -1.142 1.00 93.56 122 PRO A C 1
ATOM 1029 O O . PRO A 1 122 ? -4.990 -10.721 -1.601 1.00 93.56 122 PRO A O 1
ATOM 1032 N N . LEU A 1 123 ? -4.583 -8.524 -1.895 1.00 93.25 123 LEU A N 1
ATOM 1033 C CA . LEU A 1 123 ? -4.807 -8.512 -3.339 1.00 93.25 123 LEU A CA 1
ATOM 1034 C C . LEU A 1 123 ? -3.868 -9.487 -4.075 1.00 93.25 123 LEU A C 1
ATOM 1036 O O . LEU A 1 123 ? -4.318 -10.225 -4.945 1.00 93.25 123 LEU A O 1
ATOM 1040 N N . ASP A 1 124 ? -2.597 -9.567 -3.671 1.00 93.00 124 ASP A N 1
ATOM 1041 C CA . ASP A 1 124 ? -1.604 -10.478 -4.266 1.00 93.00 124 ASP A CA 1
ATOM 1042 C C . ASP A 1 124 ? -1.913 -11.940 -3.928 1.00 93.00 124 ASP A C 1
ATOM 1044 O O . ASP A 1 124 ? -1.775 -12.841 -4.757 1.00 93.00 124 ASP A O 1
ATOM 1048 N N . ARG A 1 125 ? -2.360 -12.186 -2.691 1.00 94.12 125 ARG A N 1
ATOM 1049 C CA . ARG A 1 125 ? -2.777 -13.517 -2.242 1.00 94.12 125 ARG A CA 1
ATOM 1050 C C . ARG A 1 125 ? -4.025 -13.988 -2.988 1.00 94.12 125 ARG A C 1
ATOM 1052 O O . ARG A 1 125 ? -4.064 -15.126 -3.442 1.00 94.12 125 ARG A O 1
ATOM 1059 N N . MET A 1 126 ? -5.020 -13.117 -3.112 1.00 94.94 126 MET A N 1
ATOM 1060 C CA . MET A 1 126 ? -6.271 -13.393 -3.812 1.00 94.94 126 MET A CA 1
ATOM 1061 C C . MET A 1 126 ? -6.045 -13.606 -5.306 1.00 94.94 126 MET A C 1
ATOM 1063 O O . MET A 1 126 ? -6.632 -14.514 -5.882 1.00 94.94 126 MET A O 1
ATOM 1067 N N . GLU A 1 127 ? -5.153 -12.833 -5.925 1.00 95.00 127 GLU A N 1
ATOM 1068 C CA . GLU A 1 127 ? -4.742 -13.040 -7.312 1.00 95.00 127 GLU A CA 1
ATOM 1069 C C . GLU A 1 127 ? -4.102 -14.424 -7.508 1.00 95.00 127 GLU A C 1
ATOM 1071 O O . GLU A 1 127 ? -4.456 -15.150 -8.439 1.00 95.00 127 GLU A O 1
ATOM 1076 N N . LYS A 1 128 ? -3.212 -14.839 -6.596 1.00 96.12 128 LYS A N 1
ATOM 1077 C CA . LYS A 1 128 ? -2.629 -16.187 -6.622 1.00 96.12 128 LYS A CA 1
ATOM 1078 C C . LYS A 1 128 ? -3.703 -17.275 -6.501 1.00 96.12 128 LYS A C 1
ATOM 1080 O O . LYS A 1 128 ? -3.730 -18.194 -7.316 1.00 96.12 128 LYS A O 1
ATOM 1085 N N . GLU A 1 129 ? -4.597 -17.159 -5.519 1.00 95.94 129 GLU A N 1
ATOM 1086 C CA . GLU A 1 129 ? -5.691 -18.117 -5.305 1.00 95.94 129 GLU A CA 1
ATOM 1087 C C . GLU A 1 129 ? -6.647 -18.163 -6.511 1.00 95.94 129 GLU A C 1
ATOM 1089 O O . GLU A 1 129 ? -7.089 -19.238 -6.916 1.00 95.94 129 GLU A O 1
ATOM 1094 N N . TYR A 1 130 ? -6.912 -17.019 -7.146 1.00 96.75 130 TYR A N 1
ATOM 1095 C CA . TYR A 1 130 ? -7.692 -16.939 -8.377 1.00 96.75 130 TYR A CA 1
ATOM 1096 C C . TYR A 1 130 ? -7.034 -17.730 -9.516 1.00 96.75 130 TYR A C 1
ATOM 1098 O O . TYR A 1 130 ? -7.704 -18.546 -10.153 1.00 96.75 130 TYR A O 1
ATOM 1106 N N . TYR A 1 131 ? -5.728 -17.560 -9.749 1.00 96.38 131 TYR A N 1
ATOM 1107 C CA . TYR A 1 131 ? -5.029 -18.329 -10.783 1.00 96.38 131 TYR A CA 1
ATOM 1108 C C . TYR A 1 131 ? -4.976 -19.825 -10.468 1.00 96.38 131 TYR A C 1
ATOM 1110 O O . TYR A 1 131 ? -5.113 -20.640 -11.381 1.00 96.38 131 TYR A O 1
ATOM 1118 N N . ASP A 1 132 ? -4.863 -20.209 -9.197 1.00 97.25 132 ASP A N 1
ATOM 1119 C CA . ASP A 1 132 ? -4.936 -21.613 -8.786 1.00 97.25 132 ASP A CA 1
ATOM 1120 C C . ASP A 1 132 ? -6.321 -22.224 -9.074 1.00 97.25 132 ASP A C 1
ATOM 1122 O O . ASP A 1 132 ? -6.414 -23.378 -9.496 1.00 97.25 132 ASP A O 1
ATOM 1126 N N . LEU A 1 133 ? -7.408 -21.458 -8.916 1.00 96.56 133 LEU A N 1
ATOM 1127 C CA . LEU A 1 133 ? -8.760 -21.882 -9.303 1.00 96.56 133 LEU A CA 1
ATOM 1128 C C . LEU A 1 133 ? -8.941 -21.920 -10.827 1.00 96.56 133 LEU A C 1
ATOM 1130 O O . LEU A 1 133 ? -9.591 -22.831 -11.343 1.00 96.56 133 LEU A O 1
ATOM 1134 N N . LYS A 1 134 ? -8.332 -20.980 -11.558 1.00 95.25 134 LYS A N 1
ATOM 1135 C CA . LYS A 1 134 ? -8.338 -20.974 -13.027 1.00 95.25 134 LYS A CA 1
ATOM 1136 C C . LYS A 1 134 ? -7.607 -22.164 -13.625 1.00 95.25 134 LYS A C 1
ATOM 1138 O O . LYS A 1 134 ? -8.134 -22.787 -14.541 1.00 95.25 134 LYS A O 1
ATOM 1143 N N . ARG A 1 135 ? -6.465 -22.551 -13.054 1.00 95.69 135 ARG A N 1
ATOM 1144 C CA . ARG A 1 135 ? -5.734 -23.772 -13.437 1.00 95.69 135 ARG A CA 1
ATOM 1145 C C . ARG A 1 135 ? -6.562 -25.045 -13.249 1.00 95.69 135 ARG A C 1
ATOM 1147 O O . ARG A 1 135 ? -6.339 -26.019 -13.952 1.00 95.69 135 ARG A O 1
ATOM 1154 N N . ARG A 1 136 ? -7.536 -25.031 -12.335 1.00 95.88 136 ARG A N 1
ATOM 1155 C CA . ARG A 1 136 ? -8.486 -26.134 -12.102 1.00 95.88 136 ARG A CA 1
ATOM 1156 C C . ARG A 1 136 ? -9.719 -26.089 -13.017 1.00 95.88 136 ARG A C 1
ATOM 1158 O O . ARG A 1 136 ? -10.624 -26.892 -12.830 1.00 95.88 136 ARG A O 1
ATOM 1165 N N . GLY A 1 137 ? -9.785 -25.153 -13.967 1.00 95.44 137 GLY A N 1
ATOM 1166 C CA . GLY A 1 137 ? -10.886 -25.042 -14.930 1.00 95.44 137 GLY A CA 1
ATOM 1167 C C . GLY A 1 137 ? -12.142 -24.339 -14.404 1.00 95.44 137 GLY A C 1
ATOM 1168 O O . GLY A 1 137 ? -13.207 -24.458 -15.001 1.00 95.44 137 GLY A O 1
ATOM 1169 N N . ILE A 1 138 ? -12.057 -23.603 -13.290 1.00 96.81 138 ILE A N 1
ATOM 1170 C CA . ILE A 1 138 ? -13.226 -22.926 -12.708 1.00 96.81 138 ILE A CA 1
ATOM 1171 C C . ILE A 1 138 ? -13.567 -21.648 -13.502 1.00 96.81 138 ILE A C 1
ATOM 1173 O O . ILE A 1 138 ? -12.694 -20.855 -13.881 1.00 96.81 138 ILE A O 1
ATOM 1177 N N . ALA A 1 139 ? -14.864 -21.421 -13.739 1.00 96.81 139 ALA A N 1
ATOM 1178 C CA . ALA A 1 139 ? -15.376 -20.216 -14.395 1.00 96.81 139 ALA A CA 1
ATOM 1179 C C . ALA A 1 139 ? -14.966 -18.930 -13.650 1.00 96.81 139 ALA A C 1
ATOM 1181 O O . ALA A 1 139 ? -14.742 -18.934 -12.441 1.00 96.81 139 ALA A O 1
ATOM 1182 N N . HIS A 1 140 ? -14.842 -17.818 -14.381 1.00 94.31 140 HIS A N 1
ATOM 1183 C CA . HIS A 1 140 ? -14.279 -16.561 -13.863 1.00 94.31 140 HIS A CA 1
ATOM 1184 C C . HIS A 1 140 ? -15.065 -16.006 -12.672 1.00 94.31 140 HIS A C 1
ATOM 1186 O O . HIS A 1 140 ? -14.502 -15.835 -11.590 1.00 94.31 140 HIS A O 1
ATOM 1192 N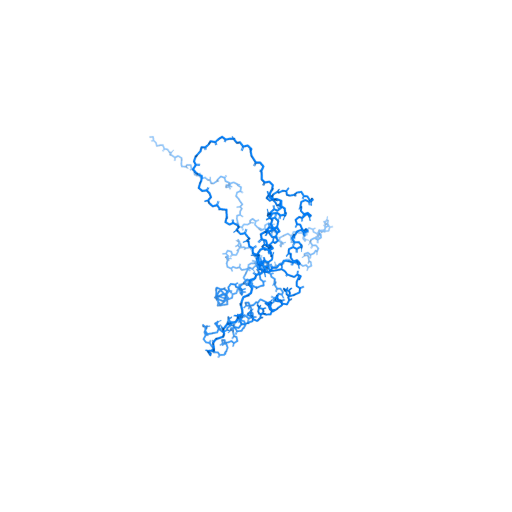 N . ASP A 1 141 ? -16.377 -15.853 -12.834 1.00 94.81 141 ASP A N 1
ATOM 1193 C CA . ASP A 1 141 ? -17.245 -15.309 -11.790 1.00 94.81 141 ASP A CA 1
ATOM 1194 C C . ASP A 1 141 ? -17.266 -16.177 -10.532 1.00 94.81 141 ASP A C 1
ATOM 1196 O O . ASP A 1 141 ? -17.246 -15.672 -9.408 1.00 94.81 141 ASP A O 1
ATOM 1200 N N . VAL A 1 142 ? -17.272 -17.500 -10.716 1.00 96.88 142 VAL A N 1
ATOM 1201 C CA . VAL A 1 142 ? -17.264 -18.470 -9.614 1.00 96.88 142 VAL A CA 1
ATOM 1202 C C . VAL A 1 142 ? -15.938 -18.406 -8.858 1.00 96.88 142 VAL A C 1
ATOM 1204 O O . VAL A 1 142 ? -15.936 -18.416 -7.626 1.00 96.88 142 VAL A O 1
ATOM 1207 N N . ALA A 1 143 ? -14.815 -18.286 -9.572 1.00 96.50 143 ALA A N 1
ATOM 1208 C CA . ALA A 1 143 ? -13.499 -18.149 -8.960 1.00 96.50 143 ALA A CA 1
ATOM 1209 C C . ALA A 1 143 ? -13.406 -16.869 -8.120 1.00 96.50 143 ALA A C 1
ATOM 1211 O O . ALA A 1 143 ? -13.009 -16.935 -6.958 1.00 96.50 143 ALA A O 1
ATOM 1212 N N . ILE A 1 144 ? -13.847 -15.727 -8.656 1.00 95.69 144 ILE A N 1
ATOM 1213 C CA . ILE A 1 144 ? -13.822 -14.451 -7.930 1.00 95.69 144 ILE A CA 1
ATOM 1214 C C . ILE A 1 144 ? -14.680 -14.506 -6.668 1.00 95.69 144 ILE A C 1
ATOM 1216 O O . ILE A 1 144 ? -14.219 -14.119 -5.594 1.00 95.69 144 ILE A O 1
ATOM 1220 N N . ARG A 1 145 ? -15.909 -15.030 -6.766 1.00 96.44 145 ARG A N 1
ATOM 1221 C CA . ARG A 1 145 ? -16.787 -15.180 -5.595 1.00 96.44 145 ARG A CA 1
ATOM 1222 C C . ARG A 1 145 ? -16.148 -16.062 -4.528 1.00 96.44 145 ARG A C 1
ATOM 1224 O O . ARG A 1 145 ? -16.175 -15.696 -3.360 1.00 96.44 145 ARG A O 1
ATOM 1231 N N . LYS A 1 146 ? -15.530 -17.179 -4.921 1.00 96.75 146 LYS A N 1
ATOM 1232 C CA . LYS A 1 146 ? -14.874 -18.109 -3.992 1.00 96.75 146 LYS A CA 1
ATOM 1233 C C . LYS A 1 146 ? -13.674 -17.479 -3.280 1.00 96.75 146 LYS A C 1
ATOM 1235 O O . LYS A 1 146 ? -13.515 -17.663 -2.076 1.00 96.75 146 LYS A O 1
ATOM 1240 N N . VAL A 1 147 ? -12.860 -16.712 -4.003 1.00 96.88 147 VAL A N 1
ATOM 1241 C CA . VAL A 1 147 ? -11.712 -15.992 -3.430 1.00 96.88 147 VAL A CA 1
ATOM 1242 C C . VAL A 1 147 ? -12.179 -14.904 -2.456 1.00 96.88 147 VAL A C 1
ATOM 1244 O O . VAL A 1 147 ? -11.680 -14.816 -1.334 1.00 96.88 147 VAL A O 1
ATOM 1247 N N . LEU A 1 148 ? -13.192 -14.117 -2.834 1.00 96.12 148 LEU A N 1
ATOM 1248 C CA . LEU A 1 148 ? -13.783 -13.103 -1.952 1.00 96.12 148 LEU A CA 1
ATOM 1249 C C . LEU A 1 148 ? -14.426 -13.723 -0.711 1.00 96.12 148 LEU A C 1
ATOM 1251 O O . LEU A 1 148 ? -14.247 -13.213 0.393 1.00 96.12 148 LEU A O 1
ATOM 1255 N N . GLN A 1 149 ? -15.137 -14.837 -0.870 1.00 96.69 149 GLN A N 1
ATOM 1256 C CA . GLN A 1 149 ? -15.729 -15.564 0.245 1.00 96.69 149 GLN A CA 1
ATOM 1257 C C . GLN A 1 149 ? -14.654 -15.995 1.254 1.00 96.69 149 GLN A C 1
ATOM 1259 O O . GLN A 1 149 ? -14.792 -15.705 2.441 1.00 96.69 149 GLN A O 1
ATOM 1264 N N . GLY A 1 150 ? -13.545 -16.582 0.792 1.00 96.31 150 GLY A N 1
ATOM 1265 C CA . GLY A 1 150 ? -12.428 -16.957 1.665 1.00 96.31 150 GLY A CA 1
ATOM 1266 C C . GLY A 1 150 ? -11.827 -15.764 2.424 1.00 96.31 150 GLY A C 1
ATOM 1267 O O . GLY A 1 150 ? -11.514 -15.874 3.615 1.00 96.31 150 GLY A O 1
ATOM 1268 N N . PHE A 1 151 ? -11.726 -14.599 1.774 1.00 95.56 151 PHE A N 1
ATOM 1269 C CA . PHE A 1 151 ? -11.293 -13.358 2.422 1.00 95.56 151 PHE A CA 1
ATOM 1270 C C . PHE A 1 151 ? -12.268 -12.909 3.522 1.00 95.56 151 PHE A C 1
ATOM 1272 O O . PHE A 1 151 ? -11.848 -12.642 4.653 1.00 95.56 151 PHE A O 1
ATOM 1279 N N . TYR A 1 152 ? -13.572 -12.870 3.234 1.00 96.19 152 TYR A N 1
ATOM 1280 C CA . TYR A 1 152 ? -14.582 -12.459 4.210 1.00 96.19 152 TYR A CA 1
ATOM 1281 C C . TYR A 1 152 ? -14.719 -13.438 5.375 1.00 96.19 152 TYR A C 1
ATOM 1283 O O . TYR A 1 152 ? -14.890 -12.998 6.510 1.00 96.19 152 TYR A O 1
ATOM 1291 N N . GLU A 1 153 ? -14.569 -14.741 5.146 1.00 97.25 153 GLU A N 1
ATOM 1292 C CA . GLU A 1 153 ? -14.547 -15.748 6.211 1.00 97.25 153 GLU A CA 1
ATOM 1293 C C . GLU A 1 153 ? -13.338 -15.567 7.141 1.00 97.25 153 GLU A C 1
ATOM 1295 O O . GLU A 1 153 ? -13.453 -15.654 8.368 1.00 97.25 153 GLU A O 1
ATOM 1300 N N . ALA A 1 154 ? -12.157 -15.274 6.585 1.00 95.44 154 ALA A N 1
ATOM 1301 C CA . ALA A 1 154 ? -10.978 -14.945 7.383 1.00 95.44 154 ALA A CA 1
ATOM 1302 C C . ALA A 1 154 ? -11.177 -13.643 8.180 1.00 95.44 154 ALA A C 1
ATOM 1304 O O . ALA A 1 154 ? -10.833 -13.579 9.363 1.00 95.44 154 ALA A O 1
ATOM 1305 N N . LEU A 1 155 ? -11.775 -12.623 7.563 1.00 94.88 155 LEU A N 1
ATOM 1306 C CA . LEU A 1 155 ? -12.084 -11.356 8.221 1.00 94.88 155 LEU A CA 1
ATOM 1307 C C . LEU A 1 155 ? -13.131 -11.524 9.333 1.00 94.88 155 LEU A C 1
ATOM 1309 O O . LEU A 1 155 ? -12.980 -10.943 10.406 1.00 94.88 155 LEU A O 1
ATOM 1313 N N . ALA A 1 156 ? -14.163 -12.338 9.110 1.00 96.56 156 ALA A N 1
ATOM 1314 C CA . ALA A 1 156 ? -15.190 -12.647 10.099 1.00 96.56 156 ALA A CA 1
ATOM 1315 C C . ALA A 1 156 ? -14.587 -13.347 11.323 1.00 96.56 156 ALA A C 1
ATOM 1317 O O . ALA A 1 156 ? -14.892 -12.968 12.453 1.00 96.56 156 ALA A O 1
ATOM 1318 N N . ARG A 1 157 ? -13.659 -14.292 11.116 1.00 97.31 157 ARG A N 1
ATOM 1319 C CA . ARG A 1 157 ? -12.906 -14.926 12.212 1.00 97.31 157 ARG A CA 1
ATOM 1320 C C . ARG A 1 157 ? -12.091 -13.914 13.016 1.00 97.31 157 ARG A C 1
ATOM 1322 O O . ARG A 1 157 ? -12.173 -13.923 14.242 1.00 97.31 157 ARG A O 1
ATOM 1329 N N . LYS A 1 158 ? -11.370 -13.003 12.349 1.00 96.25 158 LYS A N 1
ATOM 1330 C CA . LYS A 1 158 ? -10.621 -11.923 13.023 1.00 96.25 158 LYS A CA 1
ATOM 1331 C C . LYS A 1 158 ? -11.544 -11.020 13.847 1.00 96.25 158 LYS A C 1
ATOM 1333 O O . LYS A 1 158 ? -11.249 -10.743 15.005 1.00 96.25 158 LYS A O 1
ATOM 1338 N N . LYS A 1 159 ? -12.681 -10.602 13.279 1.00 96.31 159 LYS A N 1
ATOM 1339 C CA . LYS A 1 159 ? -13.673 -9.772 13.981 1.00 96.31 159 LYS A CA 1
ATOM 1340 C C . LYS A 1 159 ? -14.280 -10.494 15.181 1.00 96.31 159 LYS A C 1
ATOM 1342 O O . LYS A 1 159 ? -14.398 -9.898 16.245 1.00 96.31 159 LYS A O 1
ATOM 1347 N N . ARG A 1 160 ? -14.619 -11.777 15.039 1.00 97.19 160 ARG A N 1
ATOM 1348 C CA . ARG A 1 160 ? -15.156 -12.583 16.140 1.00 97.19 160 ARG A CA 1
ATOM 1349 C C . ARG A 1 160 ? -14.154 -12.709 17.286 1.00 97.19 160 ARG A C 1
ATOM 1351 O O . ARG A 1 160 ? -14.539 -12.497 18.426 1.00 97.19 160 ARG A O 1
ATOM 1358 N N . LEU A 1 161 ? -12.880 -12.967 16.987 1.00 97.88 161 LEU A N 1
ATOM 1359 C CA . LEU A 1 161 ? -11.820 -12.963 18.002 1.00 97.88 161 LEU A CA 1
ATOM 1360 C C . LEU A 1 161 ? -11.711 -11.608 18.706 1.00 97.88 161 LEU A C 1
ATOM 1362 O O . LEU A 1 161 ? -11.676 -11.563 19.930 1.00 97.88 161 LEU A O 1
ATOM 1366 N N . SER A 1 162 ? -11.733 -10.508 17.946 1.00 96.50 162 SER A N 1
ATOM 1367 C CA . SER A 1 162 ? -11.700 -9.169 18.541 1.00 96.50 162 SER A CA 1
ATOM 1368 C C . SER A 1 162 ? -12.927 -8.873 19.406 1.00 96.50 162 SER A C 1
ATOM 1370 O O . SER A 1 162 ? -12.805 -8.168 20.398 1.00 96.50 162 SER A O 1
ATOM 1372 N N . ALA A 1 163 ? -14.096 -9.425 19.066 1.00 95.06 163 ALA A N 1
ATOM 1373 C CA . ALA A 1 163 ? -15.311 -9.269 19.859 1.00 95.06 163 ALA A CA 1
ATOM 1374 C C . ALA A 1 163 ? -15.221 -10.037 21.184 1.00 95.06 163 ALA A C 1
ATOM 1376 O O . ALA A 1 163 ? -15.535 -9.462 22.218 1.00 95.06 163 ALA A O 1
ATOM 1377 N N . ILE A 1 164 ? -14.718 -11.278 21.163 1.00 96.62 164 ILE A N 1
ATOM 1378 C CA . ILE A 1 164 ? -14.494 -12.084 22.376 1.00 96.62 164 ILE A CA 1
ATOM 1379 C C . ILE A 1 164 ? -13.519 -11.362 23.314 1.00 96.62 164 ILE A C 1
ATOM 1381 O O . ILE A 1 164 ? -13.834 -11.115 24.473 1.00 96.62 164 ILE A O 1
ATOM 1385 N N . GLN A 1 165 ? -12.375 -10.921 22.784 1.00 95.81 165 GLN A N 1
ATOM 1386 C CA . GLN A 1 165 ? -11.394 -10.159 23.562 1.00 95.81 165 GLN A CA 1
ATOM 1387 C C . GLN A 1 165 ? -11.963 -8.828 24.068 1.00 95.81 165 GLN A C 1
ATOM 1389 O O . GLN A 1 165 ? -11.641 -8.397 25.171 1.00 95.81 165 GLN A O 1
ATOM 1394 N N . ALA A 1 166 ? -12.823 -8.167 23.288 1.00 93.69 166 ALA A N 1
ATOM 1395 C CA . ALA A 1 166 ? -13.485 -6.942 23.720 1.00 93.69 166 ALA A CA 1
ATOM 1396 C C . ALA A 1 166 ? -14.505 -7.195 24.839 1.00 93.69 166 ALA A C 1
ATOM 1398 O O . ALA A 1 166 ? -14.665 -6.335 25.698 1.00 93.69 166 ALA A O 1
ATOM 1399 N N . GLU A 1 167 ? -15.203 -8.331 24.853 1.00 94.56 167 GLU A N 1
ATOM 1400 C CA . GLU A 1 167 ? -16.090 -8.706 25.959 1.00 94.56 167 GLU A CA 1
ATOM 1401 C C . GLU A 1 167 ? -15.298 -8.994 27.237 1.00 94.56 167 GLU A C 1
ATOM 1403 O O . GLU A 1 167 ? -15.613 -8.425 28.281 1.00 94.56 167 GLU A O 1
ATOM 1408 N N . GLU A 1 168 ? -14.211 -9.760 27.150 1.00 95.38 168 GLU A N 1
ATOM 1409 C CA . GLU A 1 168 ? -13.297 -9.991 28.279 1.00 95.38 168 GLU A CA 1
ATOM 1410 C C . GLU A 1 168 ? -12.708 -8.673 28.815 1.00 95.38 168 GLU A C 1
ATOM 1412 O O . GLU A 1 168 ? -12.681 -8.426 30.023 1.00 95.38 168 GLU A O 1
ATOM 1417 N N . ALA A 1 169 ? -12.297 -7.775 27.918 1.00 94.62 169 ALA A N 1
ATOM 1418 C CA . ALA A 1 169 ? -11.759 -6.464 28.266 1.00 94.62 169 ALA A CA 1
ATOM 1419 C C . ALA A 1 169 ? -12.785 -5.566 28.981 1.00 94.62 169 ALA A C 1
ATOM 1421 O O . ALA A 1 169 ? -12.421 -4.847 29.916 1.00 94.62 169 ALA A O 1
ATOM 1422 N N . LYS A 1 170 ? -14.064 -5.622 28.583 1.00 94.81 170 LYS A N 1
ATOM 1423 C CA . LYS A 1 170 ? -15.158 -4.919 29.277 1.00 94.81 170 LYS A CA 1
ATOM 1424 C C . LYS A 1 170 ? -15.382 -5.484 30.673 1.00 94.81 170 LYS A C 1
ATOM 1426 O O . LYS A 1 170 ? -15.496 -4.721 31.624 1.00 94.81 170 LYS A O 1
ATOM 1431 N N . LEU A 1 171 ? -15.396 -6.812 30.806 1.00 94.38 171 LEU A N 1
ATOM 1432 C CA . LEU A 1 171 ? -15.565 -7.481 32.099 1.00 94.38 171 LEU A CA 1
ATOM 1433 C C . LEU A 1 171 ? -14.402 -7.192 33.057 1.00 94.38 171 LEU A C 1
ATOM 1435 O O . LEU A 1 171 ? -14.609 -7.129 34.265 1.00 94.38 171 LEU A O 1
ATOM 1439 N N . SER A 1 172 ? -13.198 -6.927 32.538 1.00 94.44 172 SER A N 1
ATOM 1440 C CA . SER A 1 172 ? -12.073 -6.450 33.353 1.00 94.44 172 SER A CA 1
ATOM 1441 C C . SER A 1 172 ? -12.317 -5.071 33.993 1.00 94.44 172 SER A C 1
ATOM 1443 O O . SER A 1 172 ? -11.529 -4.676 34.854 1.00 94.44 172 SER A O 1
ATOM 1445 N N . GLY A 1 173 ? -13.320 -4.302 33.552 1.00 89.25 173 GLY A N 1
ATOM 1446 C CA . GLY A 1 173 ? -13.662 -2.978 34.091 1.00 89.25 173 GLY A CA 1
ATOM 1447 C C . GLY A 1 173 ? -12.658 -1.858 33.782 1.00 89.25 173 GLY A C 1
ATOM 1448 O O . GLY A 1 173 ? -12.839 -0.734 34.240 1.00 89.25 173 GLY A O 1
ATOM 1449 N N . LYS A 1 174 ? -11.589 -2.142 33.023 1.00 93.06 174 LYS A N 1
ATOM 1450 C CA . LYS A 1 174 ? -10.531 -1.173 32.668 1.00 93.06 174 LYS A CA 1
ATOM 1451 C C . LYS A 1 174 ? -10.722 -0.551 31.287 1.00 93.06 174 LYS A C 1
ATOM 1453 O O . LYS A 1 174 ? -10.259 0.561 31.049 1.00 93.06 174 LYS A O 1
ATOM 1458 N N . TYR A 1 175 ? -11.350 -1.281 30.369 1.00 94.44 175 TYR A N 1
ATOM 1459 C CA . TYR A 1 175 ? -11.567 -0.836 28.998 1.00 94.44 175 TYR A CA 1
ATOM 1460 C C . TYR A 1 175 ? -12.986 -0.316 28.826 1.00 94.44 175 TYR A C 1
ATOM 1462 O O . TYR A 1 175 ? -13.930 -0.853 29.396 1.00 94.44 175 TYR A O 1
ATOM 1470 N N . ILE A 1 176 ? -13.111 0.724 28.009 1.00 92.38 176 ILE A N 1
ATOM 1471 C CA . ILE A 1 176 ? -14.337 1.498 27.852 1.00 92.38 176 ILE A CA 1
ATOM 1472 C C . ILE A 1 176 ? -14.904 1.297 26.447 1.00 92.38 176 ILE A C 1
ATOM 1474 O O . ILE A 1 176 ? -14.186 1.304 25.446 1.00 92.38 176 ILE A O 1
ATOM 1478 N N . THR A 1 177 ? -16.218 1.144 26.378 1.00 94.56 177 THR A N 1
ATOM 1479 C CA . THR A 1 177 ? -17.008 1.148 25.146 1.00 94.56 177 THR A CA 1
ATOM 1480 C C . THR A 1 177 ? -17.603 2.520 24.863 1.00 94.56 177 THR A C 1
ATOM 1482 O O . THR A 1 177 ? -17.571 3.419 25.699 1.00 94.56 177 THR A O 1
ATOM 1485 N N . MET A 1 178 ? -18.245 2.678 23.701 1.00 93.25 178 MET A N 1
ATOM 1486 C CA . MET A 1 178 ? -18.950 3.922 23.378 1.00 93.25 178 MET A CA 1
ATOM 1487 C C . MET A 1 178 ? -20.004 4.310 24.422 1.00 93.25 178 MET A C 1
ATOM 1489 O O . MET A 1 178 ? -20.216 5.499 24.636 1.00 93.25 178 MET A O 1
ATOM 1493 N N . ARG A 1 179 ? -20.625 3.342 25.113 1.00 92.00 179 ARG A N 1
ATOM 1494 C CA . ARG A 1 179 ? -21.616 3.638 26.152 1.00 92.00 179 ARG A CA 1
ATOM 1495 C C . ARG A 1 179 ? -20.982 4.364 27.338 1.00 92.00 179 ARG A C 1
ATOM 1497 O O . ARG A 1 179 ? -21.476 5.427 27.698 1.00 92.00 179 ARG A O 1
ATOM 1504 N N . GLU A 1 180 ? -19.879 3.876 27.911 1.00 91.62 180 GLU A N 1
ATOM 1505 C CA . GLU A 1 180 ? -19.234 4.628 29.001 1.00 91.62 180 GLU A CA 1
ATOM 1506 C C . GLU A 1 180 ? -18.489 5.866 28.473 1.00 91.62 180 GLU A C 1
ATOM 1508 O O . GLU A 1 180 ? -18.455 6.892 29.148 1.00 91.62 180 GLU A O 1
ATOM 1513 N N . ALA A 1 181 ? -17.993 5.847 27.230 1.00 94.06 181 ALA A N 1
ATOM 1514 C CA . ALA A 1 181 ? -17.384 7.026 26.611 1.00 94.06 181 ALA A CA 1
ATOM 1515 C C . ALA A 1 181 ? -18.371 8.200 26.484 1.00 94.06 181 ALA A C 1
ATOM 1517 O O . ALA A 1 181 ? -17.973 9.347 26.680 1.00 94.06 181 ALA A O 1
ATOM 1518 N N . THR A 1 182 ? -19.659 7.945 26.212 1.00 96.25 182 THR A N 1
ATOM 1519 C CA . THR A 1 182 ? -20.673 9.017 26.224 1.00 96.25 182 THR A CA 1
ATOM 1520 C C . THR A 1 182 ? -20.858 9.645 27.601 1.00 96.25 182 THR A C 1
ATOM 1522 O O . THR A 1 182 ? -21.114 10.842 27.675 1.00 96.25 182 THR A O 1
ATOM 1525 N N . VAL A 1 183 ? -20.651 8.888 28.684 1.00 93.62 183 VAL A N 1
ATOM 1526 C CA . VAL A 1 183 ? -20.666 9.433 30.050 1.00 93.62 183 VAL A CA 1
ATOM 1527 C C . VAL A 1 183 ? -19.449 10.329 30.270 1.00 93.62 183 VAL A C 1
ATOM 1529 O O . VAL A 1 183 ? -19.605 11.451 30.740 1.00 93.62 183 VAL A O 1
ATOM 1532 N N . VAL A 1 184 ? -18.254 9.892 29.854 1.00 93.25 184 VAL A N 1
ATOM 1533 C CA . VAL A 1 184 ? -17.029 10.713 29.926 1.00 93.25 184 VAL A CA 1
ATOM 1534 C C . VAL A 1 184 ? -17.196 12.015 29.142 1.00 93.25 184 VAL A C 1
ATOM 1536 O O . VAL A 1 184 ? -16.924 13.093 29.666 1.00 93.25 184 VAL A O 1
ATOM 1539 N N . MET A 1 185 ? -17.698 11.933 27.908 1.00 95.19 185 MET A N 1
ATOM 1540 C CA . MET A 1 185 ? -17.984 13.115 27.095 1.00 95.19 185 MET A CA 1
ATOM 1541 C C . MET A 1 185 ? -19.053 13.999 27.739 1.00 95.19 185 MET A C 1
ATOM 1543 O O . MET A 1 185 ? -18.889 15.213 27.754 1.00 95.19 185 MET A O 1
ATOM 1547 N N . GLY A 1 186 ? -20.100 13.413 28.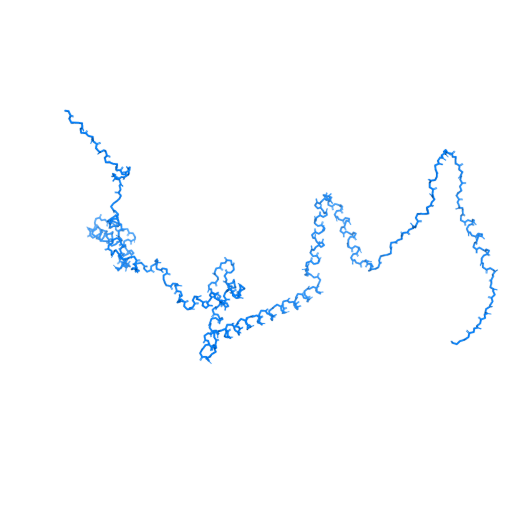323 1.00 94.69 186 GLY A N 1
ATOM 1548 C CA . GLY A 1 186 ? -21.122 14.133 29.081 1.00 94.69 186 GLY A CA 1
ATOM 1549 C C . GLY A 1 186 ? -20.514 14.961 30.212 1.00 94.69 186 GLY A C 1
ATOM 1550 O O . GLY A 1 186 ? -20.721 16.172 30.253 1.00 94.69 186 GLY A O 1
ATOM 1551 N N . VAL A 1 187 ? -19.674 14.344 31.048 1.00 93.75 187 VAL A N 1
ATOM 1552 C CA . VAL A 1 187 ? -18.963 15.026 32.143 1.00 93.75 187 VAL A CA 1
ATOM 1553 C C . VAL A 1 187 ? -18.077 16.156 31.615 1.00 93.75 187 VAL A C 1
ATOM 1555 O O . VAL A 1 187 ? -18.145 17.272 32.125 1.00 93.75 187 VAL A O 1
ATOM 1558 N N . LEU A 1 188 ? -17.292 15.915 30.559 1.00 94.06 188 LEU A N 1
ATOM 1559 C CA . LEU A 1 188 ? -16.451 16.954 29.951 1.00 94.06 188 LEU A CA 1
ATOM 1560 C C . LEU A 1 188 ? -17.284 18.123 29.416 1.00 94.06 188 LEU A C 1
ATOM 1562 O O . LEU A 1 188 ? -16.940 19.281 29.644 1.00 94.06 188 LEU A O 1
ATOM 1566 N N . THR A 1 189 ? -18.402 17.837 28.744 1.00 96.00 189 THR A N 1
ATOM 1567 C CA . THR A 1 189 ? -19.295 18.884 28.235 1.00 96.00 189 THR A CA 1
ATOM 1568 C C . THR A 1 189 ? -19.990 19.652 29.354 1.00 96.00 189 THR A C 1
ATOM 1570 O O . THR A 1 189 ? -20.178 20.855 29.210 1.00 96.00 189 THR A O 1
ATOM 1573 N N . GLN A 1 190 ? -20.336 19.003 30.468 1.00 93.25 190 GLN A N 1
ATOM 1574 C CA . GLN A 1 190 ? -20.939 19.660 31.626 1.00 93.25 190 GLN A CA 1
ATOM 1575 C C . GLN A 1 190 ? -19.936 20.604 32.300 1.00 93.25 190 GLN A C 1
ATOM 1577 O O . GLN A 1 190 ? -20.240 21.777 32.490 1.00 93.25 190 GLN A O 1
ATOM 1582 N N . ILE A 1 191 ? -18.700 20.142 32.526 1.00 93.31 191 ILE A N 1
ATOM 1583 C CA . ILE A 1 191 ? -17.599 20.972 33.041 1.00 93.31 191 ILE A CA 1
ATOM 1584 C C . ILE A 1 191 ? -17.327 22.164 32.120 1.00 93.31 191 ILE A C 1
ATOM 1586 O O . ILE A 1 191 ? -17.172 23.286 32.599 1.00 93.31 191 ILE A O 1
ATOM 1590 N N . GLN A 1 192 ? -17.308 21.944 30.803 1.00 93.62 192 GLN A N 1
ATOM 1591 C CA . GLN A 1 192 ? -17.071 23.012 29.835 1.00 93.62 192 GLN A CA 1
ATOM 1592 C C . GLN A 1 192 ? -18.217 24.033 29.789 1.00 93.62 192 GLN A C 1
ATOM 1594 O O . GLN A 1 192 ? -17.957 25.230 29.681 1.00 93.62 192 GLN A O 1
ATOM 1599 N N . ARG A 1 193 ? -19.476 23.578 29.842 1.00 95.31 193 ARG A N 1
ATOM 1600 C CA . ARG A 1 193 ? -20.659 24.452 29.772 1.00 95.31 193 ARG A CA 1
ATOM 1601 C C . ARG A 1 193 ? -20.837 25.283 31.033 1.00 95.31 193 ARG A C 1
ATOM 1603 O O . ARG A 1 193 ? -21.138 26.465 30.932 1.00 95.31 193 ARG A O 1
ATOM 1610 N N . GLU A 1 194 ? -20.658 24.666 32.194 1.00 92.75 194 GLU A N 1
ATOM 1611 C CA . GLU A 1 194 ? -20.893 25.299 33.495 1.00 92.75 194 GLU A CA 1
ATOM 1612 C C . GLU A 1 194 ? -19.646 26.027 34.028 1.00 92.75 194 GLU A C 1
ATOM 1614 O O . GLU A 1 194 ? -19.745 26.746 35.017 1.00 92.75 194 GLU A O 1
ATOM 1619 N N . GLN A 1 195 ? -18.483 25.865 33.375 1.00 91.75 195 GLN A N 1
ATOM 1620 C CA . GLN A 1 195 ? -17.182 26.410 33.801 1.00 91.75 195 GLN A CA 1
ATOM 1621 C C . GLN A 1 195 ? -16.910 26.167 35.295 1.00 91.75 195 GLN A C 1
ATOM 1623 O O . GLN A 1 195 ? -16.511 27.063 36.040 1.00 91.75 195 GLN A O 1
ATOM 1628 N N . LEU A 1 196 ? -17.157 24.929 35.728 1.00 91.19 196 LEU A N 1
ATOM 1629 C CA . LEU A 1 196 ? -17.082 24.524 37.128 1.00 91.19 196 LEU A CA 1
ATOM 1630 C C . LEU A 1 196 ? -15.682 24.769 37.704 1.00 91.19 196 LEU A C 1
ATOM 1632 O O . LEU A 1 196 ? -14.661 24.400 37.118 1.00 91.19 196 LEU A O 1
ATOM 1636 N N . THR A 1 197 ? -15.640 25.347 38.902 1.00 92.88 197 THR A N 1
ATOM 1637 C CA . THR A 1 197 ? -14.387 25.512 39.648 1.00 92.88 197 THR A CA 1
ATOM 1638 C C . THR A 1 197 ? -13.838 24.151 40.097 1.00 92.88 197 THR A C 1
ATOM 1640 O O . THR A 1 197 ? -14.614 23.219 40.329 1.00 92.88 197 THR A O 1
ATOM 1643 N N . PRO A 1 198 ? -12.515 24.008 40.315 1.00 93.25 198 PRO A N 1
ATOM 1644 C CA . PRO A 1 198 ? -11.924 22.734 40.734 1.00 93.25 198 PRO A CA 1
ATOM 1645 C C . PRO A 1 198 ? -12.549 22.143 42.007 1.00 93.25 198 PRO A C 1
ATOM 1647 O O . PRO A 1 198 ? -12.660 20.925 42.135 1.00 93.25 198 PRO A O 1
ATOM 1650 N N . HIS A 1 199 ? -13.005 22.993 42.935 1.00 94.56 199 HIS A N 1
ATOM 1651 C CA . HIS A 1 199 ? -13.705 22.543 44.138 1.00 94.56 199 HIS A CA 1
ATOM 1652 C C . HIS A 1 199 ? -15.079 21.933 43.818 1.00 94.56 199 HIS A C 1
ATOM 1654 O O . HIS A 1 199 ? -15.398 20.854 44.313 1.00 94.56 199 HIS A O 1
ATOM 1660 N N . GLN A 1 200 ? -15.864 22.566 42.941 1.00 92.31 200 GLN A N 1
ATOM 1661 C CA . GLN A 1 200 ? -17.156 22.031 42.496 1.00 92.31 200 GLN A CA 1
ATOM 1662 C C . GLN A 1 200 ? -16.987 20.727 41.706 1.00 92.31 200 GLN A C 1
ATOM 1664 O O . GLN A 1 200 ? -17.774 19.802 41.881 1.00 92.31 200 GLN A O 1
ATOM 1669 N N . VAL A 1 201 ? -15.920 20.601 40.909 1.00 92.75 201 VAL A N 1
ATOM 1670 C CA . VAL A 1 201 ? -15.579 19.341 40.226 1.00 92.75 201 VAL A CA 1
ATOM 1671 C C . VAL A 1 201 ? -15.263 18.230 41.233 1.00 92.75 201 VAL A C 1
ATOM 1673 O O . VAL A 1 201 ? -15.693 17.094 41.042 1.00 92.75 201 VAL A O 1
ATOM 1676 N N . ALA A 1 202 ? -14.555 18.534 42.326 1.00 93.44 202 ALA A N 1
ATOM 1677 C CA . ALA A 1 202 ? -14.273 17.555 43.376 1.00 93.44 202 ALA A CA 1
ATOM 1678 C C . ALA A 1 202 ? -15.545 17.098 44.115 1.00 93.44 202 ALA A C 1
ATOM 1680 O O . ALA A 1 202 ? -15.684 15.907 44.406 1.00 93.44 202 ALA A O 1
ATOM 1681 N N . LEU A 1 203 ? -16.483 18.016 44.383 1.00 93.25 203 LEU A N 1
ATOM 1682 C CA . LEU A 1 203 ? -17.793 17.684 44.958 1.00 93.25 203 LEU A CA 1
ATOM 1683 C C . LEU A 1 203 ? -18.602 16.798 44.007 1.00 93.25 203 LEU A C 1
ATOM 1685 O O . LEU A 1 203 ? -19.026 15.713 44.402 1.00 93.25 203 LEU A O 1
ATOM 1689 N N . PHE A 1 204 ? -18.696 17.192 42.737 1.00 91.19 204 PHE A N 1
ATOM 1690 C CA . PHE A 1 204 ? -19.351 16.406 41.695 1.00 91.19 204 PHE A CA 1
ATOM 1691 C C . PHE A 1 204 ? -18.742 15.001 41.574 1.00 91.19 204 PHE A C 1
ATOM 1693 O O . PHE A 1 204 ? -19.462 14.007 41.554 1.00 91.19 204 PHE A O 1
ATOM 1700 N N . ALA A 1 205 ? -17.411 14.878 41.575 1.00 92.00 205 ALA A N 1
ATOM 1701 C CA . ALA A 1 205 ? -16.736 13.582 41.526 1.00 92.00 205 ALA A CA 1
ATOM 1702 C C . ALA A 1 205 ? -17.063 12.701 42.745 1.00 92.00 205 ALA A C 1
ATOM 1704 O O . ALA A 1 205 ? -17.215 11.483 42.607 1.00 92.00 205 ALA A O 1
ATOM 1705 N N . LYS A 1 206 ? -17.188 13.297 43.937 1.00 93.12 206 LYS A N 1
ATOM 1706 C CA . LYS A 1 206 ? -17.558 12.582 45.163 1.00 93.12 206 LYS A CA 1
ATOM 1707 C C . LYS A 1 206 ? -19.003 12.083 45.106 1.00 93.12 206 LYS A C 1
ATOM 1709 O O . LYS A 1 206 ? -19.234 10.915 45.410 1.00 93.12 206 LYS A O 1
ATOM 1714 N N . GLU A 1 207 ? -19.939 12.927 44.679 1.00 90.38 207 GLU A N 1
ATOM 1715 C CA . GLU A 1 207 ? -21.351 12.565 44.501 1.00 90.38 207 GLU A CA 1
ATOM 1716 C C . GLU A 1 207 ? -21.510 11.460 43.454 1.00 90.38 207 GLU A C 1
ATOM 1718 O O . GLU A 1 207 ? -22.117 10.425 43.726 1.00 90.38 207 GLU A O 1
ATOM 1723 N N . GLN A 1 208 ? -20.870 11.604 42.290 1.00 89.38 208 GLN A N 1
ATOM 1724 C CA . GLN A 1 208 ? -20.909 10.581 41.245 1.00 89.38 208 GLN A CA 1
ATOM 1725 C C . GLN A 1 208 ? -20.323 9.252 41.737 1.00 89.38 208 GLN A C 1
ATOM 1727 O O . GLN A 1 208 ? -20.925 8.199 41.531 1.00 89.38 208 GLN A O 1
ATOM 1732 N N . ARG A 1 209 ? -19.209 9.271 42.481 1.00 89.75 209 ARG A N 1
ATOM 1733 C CA . ARG A 1 209 ? -18.646 8.052 43.082 1.00 89.75 209 ARG A CA 1
ATOM 1734 C C . ARG A 1 209 ? -19.618 7.382 44.054 1.00 89.75 209 ARG A C 1
ATOM 1736 O O . ARG A 1 209 ? -19.727 6.158 44.035 1.00 89.75 209 ARG A O 1
ATOM 1743 N N . GLN A 1 210 ? -20.328 8.160 44.870 1.00 89.69 210 GLN A N 1
ATOM 1744 C CA . GLN A 1 210 ? -21.352 7.629 45.772 1.00 89.69 210 GLN A CA 1
ATOM 1745 C C . GLN A 1 210 ? -22.509 7.001 44.989 1.00 89.69 210 GLN A C 1
ATOM 1747 O O . GLN A 1 210 ? -22.908 5.881 45.301 1.00 89.69 210 GLN A O 1
ATOM 1752 N N . THR A 1 211 ? -22.984 7.648 43.921 1.00 88.00 211 THR A N 1
ATOM 1753 C CA . THR A 1 211 ? -24.055 7.085 43.083 1.00 88.00 211 THR A CA 1
ATOM 1754 C C . THR A 1 211 ? -23.647 5.807 42.352 1.00 88.00 211 THR A C 1
ATOM 1756 O O . THR A 1 211 ? -24.482 4.930 42.174 1.00 88.00 211 THR A O 1
ATOM 1759 N N . VAL A 1 212 ? -22.380 5.659 41.954 1.00 86.12 212 VAL A N 1
ATOM 1760 C CA . VAL A 1 212 ? -21.894 4.450 41.265 1.00 86.12 212 VAL A CA 1
ATOM 1761 C C . VAL A 1 212 ? -21.724 3.274 42.231 1.00 86.12 212 VAL A C 1
ATOM 1763 O O . VAL A 1 212 ? -21.960 2.135 41.844 1.00 86.12 212 VAL A O 1
ATOM 1766 N N . GLN A 1 213 ? -21.307 3.527 43.476 1.00 87.31 213 GLN A N 1
ATOM 1767 C CA . GLN A 1 213 ? -21.055 2.468 44.462 1.00 87.31 213 GLN A CA 1
ATOM 1768 C C . GLN A 1 213 ? -22.310 2.030 45.225 1.00 87.31 213 GLN A C 1
ATOM 1770 O O . GLN A 1 213 ? -22.451 0.848 45.519 1.00 87.31 213 GLN A O 1
ATOM 1775 N N . ALA A 1 214 ? -23.189 2.975 45.566 1.00 87.06 214 ALA A N 1
ATOM 1776 C CA . ALA A 1 214 ? -24.359 2.744 46.416 1.00 87.06 214 ALA A CA 1
ATOM 1777 C C . ALA A 1 214 ? -25.695 2.958 45.685 1.00 87.06 214 ALA A C 1
ATOM 1779 O O . ALA A 1 214 ? -26.752 2.906 46.307 1.00 87.06 214 ALA A O 1
ATOM 1780 N N . GLY A 1 215 ? -25.663 3.255 44.383 1.00 78.12 215 GLY A N 1
ATOM 1781 C CA . GLY A 1 215 ? -26.867 3.513 43.604 1.00 78.12 215 GLY A CA 1
ATOM 1782 C C . GLY A 1 215 ? -27.729 2.267 43.458 1.00 78.12 215 GLY A C 1
ATOM 1783 O O . GLY A 1 215 ? -27.271 1.249 42.944 1.00 78.12 215 GLY A O 1
ATOM 1784 N N . ASP A 1 216 ? -28.989 2.386 43.864 1.00 77.69 216 ASP A N 1
ATOM 1785 C CA . ASP A 1 216 ? -30.009 1.370 43.630 1.00 77.69 216 ASP A CA 1
ATOM 1786 C C . ASP A 1 216 ? -30.591 1.491 42.207 1.00 77.69 216 ASP A C 1
ATOM 1788 O O . ASP A 1 216 ? -30.683 2.586 41.636 1.00 77.69 216 ASP A O 1
ATOM 1792 N N . GLY A 1 217 ? -30.963 0.352 41.620 1.00 78.62 217 GLY A N 1
ATOM 1793 C CA . GLY A 1 217 ? -31.522 0.256 40.271 1.00 78.62 217 GLY A CA 1
ATOM 1794 C C . GLY A 1 217 ? -32.952 0.793 40.166 1.00 78.62 217 GLY A C 1
ATOM 1795 O O . GLY A 1 217 ? -33.380 1.172 39.075 1.00 78.62 217 GLY A O 1
ATOM 1796 N N . LEU A 1 218 ? -33.676 0.867 41.288 1.00 75.88 218 LEU A N 1
ATOM 1797 C CA . LEU A 1 218 ? -35.024 1.419 41.365 1.00 75.88 218 LEU A CA 1
ATOM 1798 C C . LEU A 1 218 ? -35.005 2.764 42.098 1.00 75.88 218 LEU A C 1
ATOM 1800 O O . LEU A 1 218 ? -34.621 2.853 43.260 1.00 75.88 218 LEU A O 1
ATOM 1804 N N . ARG A 1 219 ? -35.456 3.826 41.425 1.00 80.75 219 ARG A N 1
ATOM 1805 C CA . ARG A 1 219 ? -35.656 5.146 42.036 1.00 80.75 219 ARG A CA 1
ATOM 1806 C C . ARG A 1 219 ? -37.146 5.449 42.075 1.00 80.75 219 ARG A C 1
ATOM 1808 O O . ARG A 1 219 ? -37.782 5.534 41.029 1.00 80.75 219 ARG A O 1
ATOM 1815 N N . THR A 1 220 ? -37.700 5.609 43.271 1.00 78.44 220 THR A N 1
ATOM 1816 C CA . THR A 1 220 ? -39.083 6.054 43.462 1.00 78.44 220 THR A CA 1
ATOM 1817 C C . THR A 1 220 ? -39.111 7.568 43.620 1.00 78.44 220 THR A C 1
ATOM 1819 O O . THR A 1 220 ? -38.573 8.106 44.587 1.00 78.44 220 THR A O 1
ATOM 1822 N N . GLU A 1 221 ? -39.745 8.262 42.681 1.00 83.00 221 GLU A N 1
ATOM 1823 C CA . GLU A 1 221 ? -40.026 9.690 42.821 1.00 83.00 221 GLU A CA 1
ATOM 1824 C C . GLU A 1 221 ? -41.322 9.869 43.615 1.00 83.00 221 GLU A C 1
ATOM 1826 O O . GLU A 1 221 ? -42.402 9.492 43.154 1.00 83.00 221 GLU A O 1
ATOM 1831 N N . VAL A 1 222 ? -41.233 10.458 44.808 1.00 80.56 222 VAL A N 1
ATOM 1832 C CA . VAL A 1 222 ? -42.424 10.849 45.568 1.00 80.56 222 VAL A CA 1
ATOM 1833 C C . VAL A 1 222 ? -43.006 12.097 44.917 1.00 80.56 222 VAL A C 1
ATOM 1835 O O . VAL A 1 222 ? -42.558 13.216 45.157 1.00 80.56 222 VAL A O 1
ATOM 1838 N N . ARG A 1 223 ? -44.022 11.905 44.077 1.00 74.00 223 ARG A N 1
ATOM 1839 C CA . ARG A 1 223 ? -44.901 12.993 43.648 1.00 74.00 223 ARG A CA 1
ATOM 1840 C C . ARG A 1 223 ? -46.015 13.111 44.674 1.00 74.00 223 ARG A C 1
ATOM 1842 O O . ARG A 1 223 ? -47.035 12.438 44.559 1.00 74.00 223 ARG A O 1
ATOM 1849 N N . SER A 1 224 ? -45.820 13.948 45.689 1.00 64.12 224 SER A N 1
ATOM 1850 C CA . SER A 1 224 ? -46.960 14.430 46.460 1.00 64.12 224 SER A CA 1
ATOM 1851 C C . SER A 1 224 ? -47.849 15.208 45.493 1.00 64.12 224 SER A C 1
ATOM 1853 O O . SER A 1 224 ? -47.423 16.186 44.876 1.00 64.12 224 SER A O 1
ATOM 1855 N N . ALA A 1 225 ? -49.075 14.727 45.293 1.00 54.16 225 ALA A N 1
ATOM 1856 C CA . ALA A 1 225 ? -50.098 15.522 44.645 1.00 54.16 225 ALA A CA 1
ATOM 1857 C C . ALA A 1 225 ? -50.244 16.786 45.492 1.00 54.16 225 ALA A C 1
ATOM 1859 O O . ALA A 1 225 ? -50.720 16.723 46.624 1.00 54.16 225 ALA A O 1
ATOM 1860 N N . ALA A 1 226 ? -49.763 17.916 44.974 1.00 49.53 226 ALA A N 1
ATOM 1861 C CA . ALA A 1 226 ? -50.128 19.209 45.507 1.00 49.53 226 ALA A CA 1
ATOM 1862 C C . ALA A 1 226 ? -51.656 19.250 45.482 1.00 49.53 226 ALA A C 1
ATOM 1864 O O . ALA A 1 226 ? -52.266 19.281 44.408 1.00 49.53 226 ALA A O 1
ATOM 1865 N N . THR A 1 227 ? -52.252 19.140 46.669 1.00 40.97 227 THR A N 1
ATOM 1866 C CA . THR A 1 227 ? -53.681 19.271 46.899 1.00 40.97 227 THR A CA 1
ATOM 1867 C C . THR A 1 227 ? -54.145 20.485 46.124 1.00 40.97 227 THR A C 1
ATOM 1869 O O . THR A 1 227 ? -53.694 21.605 46.356 1.00 40.97 227 THR A O 1
ATOM 1872 N N . THR A 1 228 ? -54.986 20.231 45.132 1.00 43.78 228 THR A N 1
ATOM 1873 C CA . THR A 1 228 ? -55.577 21.243 44.275 1.00 43.78 228 THR A CA 1
ATOM 1874 C C . THR A 1 228 ? -56.607 21.997 45.109 1.00 43.78 228 THR A C 1
ATOM 1876 O O . THR A 1 228 ? -57.804 21.758 45.002 1.00 43.78 228 THR A O 1
ATOM 1879 N N . THR A 1 229 ? -56.159 22.890 45.991 1.00 35.53 229 THR A N 1
ATOM 1880 C CA . THR A 1 229 ? -57.013 23.959 46.497 1.00 35.53 229 THR A CA 1
ATOM 1881 C C . THR A 1 229 ? -57.129 24.979 45.379 1.00 35.53 229 THR A C 1
ATOM 1883 O O . THR A 1 229 ? -56.252 25.800 45.124 1.00 35.53 229 THR A O 1
ATOM 1886 N N . THR A 1 230 ? -58.225 24.835 44.644 1.00 33.69 230 THR A N 1
ATOM 1887 C CA . THR A 1 230 ? -58.801 25.825 43.743 1.00 33.69 230 THR A CA 1
ATOM 1888 C C . THR A 1 230 ? -58.611 27.234 44.301 1.00 33.69 230 THR A C 1
ATOM 1890 O O . THR A 1 230 ? -59.288 27.630 45.249 1.00 33.69 230 THR A O 1
ATOM 1893 N N . ALA A 1 231 ? -57.684 27.986 43.709 1.00 31.34 231 ALA A N 1
ATOM 1894 C CA . ALA A 1 231 ? -57.534 29.412 43.940 1.00 31.34 231 ALA A CA 1
ATOM 1895 C C . ALA A 1 231 ? -58.747 30.134 43.335 1.00 31.34 231 ALA A C 1
ATOM 1897 O O . ALA A 1 231 ? -58.747 30.526 42.168 1.00 31.34 231 ALA A O 1
ATOM 1898 N N . VAL A 1 232 ? -59.798 30.273 44.142 1.00 33.59 232 VAL A N 1
ATOM 1899 C CA . VAL A 1 232 ? -60.758 31.366 44.006 1.00 33.59 232 VAL A CA 1
ATOM 1900 C C . VAL A 1 232 ? -60.154 32.579 44.711 1.00 33.59 232 VAL A C 1
ATOM 1902 O O . VAL A 1 232 ? -59.564 32.479 45.782 1.00 33.59 232 VAL A O 1
ATOM 1905 N N . LYS A 1 233 ? -60.257 33.702 44.011 1.00 32.75 233 LYS A N 1
ATOM 1906 C CA . LYS A 1 233 ? -59.823 35.053 44.352 1.00 32.75 233 LYS A CA 1
ATOM 1907 C C . LYS A 1 233 ? -60.188 35.524 45.770 1.00 32.75 233 LYS A C 1
ATOM 1909 O O . LYS A 1 233 ? -61.253 35.202 46.281 1.00 32.75 233 LYS A O 1
ATOM 1914 N N . ASP A 1 234 ? -59.339 36.450 46.218 1.00 27.23 234 ASP A N 1
ATOM 1915 C CA . ASP A 1 234 ? -59.561 37.557 47.160 1.00 27.23 234 ASP A CA 1
ATOM 1916 C C . ASP A 1 234 ? -59.251 37.350 48.654 1.00 27.23 234 ASP A C 1
ATOM 1918 O O . ASP A 1 234 ? -59.860 36.552 49.352 1.00 27.23 234 ASP A O 1
ATOM 1922 N N . GLY A 1 235 ? -58.372 38.232 49.156 1.00 25.70 235 GLY A N 1
ATOM 1923 C CA . GLY A 1 235 ? -58.640 38.944 50.408 1.00 25.70 235 GLY A CA 1
ATOM 1924 C C . GLY A 1 235 ? -57.815 38.582 51.646 1.00 25.70 235 GLY A C 1
ATOM 1925 O O . GLY A 1 235 ? -58.158 37.668 52.373 1.00 25.70 235 GLY A O 1
ATOM 1926 N N . ALA A 1 236 ? -56.823 39.432 51.929 1.00 26.42 236 ALA A N 1
ATOM 1927 C CA . ALA A 1 236 ? -56.448 39.962 53.249 1.00 26.42 236 ALA A CA 1
ATOM 1928 C C . ALA A 1 236 ? -56.109 39.023 54.438 1.00 26.42 236 ALA A C 1
ATOM 1930 O O . ALA A 1 236 ? -56.916 38.268 54.959 1.00 26.42 236 ALA A O 1
ATOM 1931 N N . ALA A 1 237 ? -54.884 39.239 54.930 1.00 30.91 237 ALA A N 1
ATOM 1932 C CA . ALA A 1 237 ? -54.358 39.054 56.284 1.00 30.91 237 ALA A CA 1
ATOM 1933 C C . ALA A 1 237 ? -55.330 38.664 57.419 1.00 30.91 237 ALA A C 1
ATOM 1935 O O . ALA A 1 237 ? -56.230 39.429 57.750 1.00 30.91 237 ALA A O 1
ATOM 1936 N N . ALA A 1 238 ? -54.987 37.597 58.150 1.00 30.58 238 ALA A N 1
ATOM 1937 C CA . ALA A 1 238 ? -54.998 37.572 59.617 1.00 30.58 238 ALA A CA 1
ATOM 1938 C C . ALA A 1 238 ? -54.320 36.298 60.146 1.00 30.58 238 ALA A C 1
ATOM 1940 O O . ALA A 1 238 ? -54.578 35.188 59.690 1.00 30.58 238 ALA A O 1
ATOM 1941 N N . ALA A 1 239 ? -53.433 36.491 61.116 1.00 34.88 239 ALA A N 1
ATOM 1942 C CA . ALA A 1 239 ? -52.757 35.453 61.869 1.00 34.88 239 ALA A CA 1
ATOM 1943 C C . ALA A 1 239 ? -53.739 34.598 62.687 1.00 34.88 239 ALA A C 1
ATOM 1945 O O . ALA A 1 239 ? -54.603 35.142 63.369 1.00 34.88 239 ALA A O 1
ATOM 1946 N N . ALA A 1 240 ? -53.525 33.283 62.711 1.00 31.53 240 ALA A N 1
ATOM 1947 C CA . ALA A 1 240 ? -53.918 32.435 63.829 1.00 31.53 240 ALA A CA 1
ATOM 1948 C C . ALA A 1 240 ? -53.004 31.207 63.869 1.00 31.53 240 ALA A C 1
ATOM 1950 O O . ALA A 1 240 ? -52.897 30.443 62.911 1.00 31.53 240 ALA A O 1
ATOM 1951 N N . ALA A 1 241 ? -52.301 31.078 64.987 1.00 42.94 241 ALA A N 1
ATOM 1952 C CA . ALA A 1 241 ? -51.492 29.936 65.349 1.00 42.94 241 ALA A CA 1
ATOM 1953 C C . ALA A 1 241 ? -52.323 28.646 65.339 1.00 42.94 241 ALA A C 1
ATOM 1955 O O . ALA A 1 241 ? -53.399 28.618 65.918 1.00 42.94 241 ALA A O 1
ATOM 1956 N N . ASN A 1 242 ? -51.787 27.587 64.735 1.00 37.75 242 ASN A N 1
ATOM 1957 C CA . ASN A 1 242 ? -52.134 26.202 65.048 1.00 37.75 242 ASN A CA 1
ATOM 1958 C C . ASN A 1 242 ? -50.876 25.351 64.847 1.00 37.75 242 ASN A C 1
ATOM 1960 O O . ASN A 1 242 ? -50.685 24.668 63.844 1.00 37.75 242 ASN A O 1
ATOM 1964 N N . THR A 1 243 ? -49.963 25.466 65.810 1.00 44.22 243 THR A N 1
ATOM 1965 C CA . THR A 1 243 ? -48.925 24.467 66.051 1.00 44.22 243 THR A CA 1
ATOM 1966 C C . THR A 1 243 ? -49.628 23.183 66.474 1.00 44.22 243 THR A C 1
ATOM 1968 O O . THR A 1 243 ? -50.119 23.096 67.596 1.00 44.22 243 THR A O 1
ATOM 1971 N N . VAL A 1 244 ? -49.723 22.211 65.570 1.00 50.59 244 VAL A N 1
ATOM 1972 C CA . VAL A 1 244 ? -50.213 20.868 65.900 1.00 50.59 244 VAL A CA 1
ATOM 1973 C C . VAL A 1 244 ? -49.190 20.240 66.848 1.00 50.59 244 VAL A C 1
ATOM 1975 O O . VAL A 1 244 ? -48.086 19.887 66.434 1.00 50.59 244 VAL A O 1
ATOM 1978 N N . SER A 1 245 ? -49.511 20.200 68.139 1.00 56.84 245 SER A N 1
ATOM 1979 C CA . SER A 1 245 ? -48.693 19.573 69.175 1.00 56.84 245 SER A CA 1
ATOM 1980 C C . SER A 1 245 ? -48.811 18.052 69.083 1.00 56.84 245 SER A C 1
ATOM 1982 O O . SER A 1 245 ? -49.882 17.511 68.808 1.00 56.84 245 SER A O 1
ATOM 1984 N N . ALA A 1 246 ? -47.697 17.358 69.324 1.00 57.78 246 ALA A N 1
ATOM 1985 C CA . ALA A 1 246 ? -47.602 15.897 69.272 1.00 57.78 246 ALA A CA 1
ATOM 1986 C C . ALA A 1 246 ? -48.595 15.187 70.217 1.00 57.78 246 ALA A C 1
ATOM 1988 O O . ALA A 1 246 ? -49.010 14.067 69.928 1.00 57.78 246 ALA A O 1
ATOM 1989 N N . ASP A 1 247 ? -49.049 15.864 71.275 1.00 57.19 247 ASP A N 1
ATOM 1990 C CA . ASP A 1 247 ? -50.055 15.339 72.203 1.00 57.19 247 ASP A CA 1
ATOM 1991 C C . ASP A 1 247 ? -51.446 15.179 71.561 1.00 57.19 247 ASP A C 1
ATOM 1993 O O . ASP A 1 247 ? -52.154 14.231 71.884 1.00 57.19 247 ASP A O 1
ATOM 1997 N N . SER A 1 248 ? -51.826 16.015 70.581 1.00 62.25 248 SER A N 1
ATOM 1998 C CA . SER A 1 248 ? -53.102 15.847 69.855 1.00 62.25 248 SER A CA 1
ATOM 1999 C C . SER A 1 248 ? -53.080 14.697 68.842 1.00 62.25 248 SER A C 1
ATOM 2001 O O . SER A 1 248 ? -54.138 14.231 68.429 1.00 62.25 248 SER A O 1
ATOM 2003 N N . LEU A 1 249 ? -51.896 14.228 68.433 1.00 65.19 249 LEU A N 1
ATOM 2004 C CA . LEU A 1 249 ? -51.746 13.042 67.581 1.00 65.19 249 LEU A CA 1
ATOM 2005 C C . LEU A 1 249 ? -51.734 11.744 68.398 1.00 65.19 249 LEU A C 1
ATOM 2007 O O . LEU A 1 249 ? -52.167 10.712 67.893 1.00 65.19 249 LEU A O 1
ATOM 2011 N N . ALA A 1 250 ? -51.266 11.796 69.648 1.00 70.56 250 ALA A N 1
ATOM 2012 C CA . ALA A 1 250 ? -51.272 10.648 70.550 1.00 70.56 250 ALA A CA 1
ATOM 2013 C C . ALA A 1 250 ? -52.699 10.260 70.981 1.00 70.56 250 ALA A C 1
ATOM 2015 O O . ALA A 1 250 ? -53.017 9.075 71.017 1.00 70.56 250 ALA A O 1
ATOM 2016 N N . ASP A 1 251 ? -53.574 11.245 71.212 1.00 61.28 251 ASP A N 1
ATOM 2017 C CA . ASP A 1 251 ? -54.972 11.017 71.616 1.00 61.28 251 ASP A CA 1
ATOM 2018 C C . ASP A 1 251 ? -55.810 10.367 70.492 1.00 61.28 251 ASP A C 1
ATOM 2020 O O . ASP A 1 251 ? -56.653 9.512 70.735 1.00 61.28 251 ASP A O 1
ATOM 2024 N N . PHE A 1 252 ? -55.505 10.684 69.227 1.00 67.75 252 PHE A N 1
ATOM 2025 C CA . PHE A 1 252 ? -56.179 10.096 68.060 1.00 67.75 252 PHE A CA 1
ATOM 2026 C C . PHE A 1 252 ? -55.741 8.649 67.763 1.00 67.75 252 PHE A C 1
ATOM 2028 O O . PHE A 1 252 ? -56.463 7.901 67.109 1.00 67.75 252 PHE A O 1
ATOM 2035 N N . LEU A 1 253 ? -54.546 8.254 68.216 1.00 68.62 253 LEU A N 1
ATOM 2036 C CA . LEU A 1 253 ? -54.022 6.894 68.053 1.00 68.62 253 LEU A CA 1
ATOM 2037 C C . LEU A 1 253 ? -54.402 5.981 69.226 1.00 68.62 253 LEU A C 1
ATOM 2039 O O . LEU A 1 253 ? -54.532 4.777 69.026 1.00 68.62 253 LEU A O 1
ATOM 2043 N N . ALA A 1 254 ? -54.617 6.540 70.420 1.00 65.25 254 ALA A N 1
ATOM 2044 C CA . ALA A 1 254 ? -55.047 5.786 71.596 1.00 65.25 254 ALA A CA 1
ATOM 2045 C C . ALA A 1 254 ? -56.485 5.246 71.468 1.00 65.25 254 ALA A C 1
ATOM 2047 O O . ALA A 1 254 ? -56.776 4.167 71.974 1.00 65.25 254 ALA A O 1
ATOM 2048 N N . ASP A 1 255 ? -57.359 5.943 70.737 1.00 54.25 255 ASP A N 1
ATOM 2049 C CA . ASP A 1 255 ? -58.767 5.552 70.544 1.00 54.25 255 ASP A CA 1
ATOM 2050 C C . ASP A 1 255 ? -58.960 4.464 69.456 1.00 54.25 255 ASP A C 1
ATOM 2052 O O . ASP A 1 255 ? -60.074 4.013 69.195 1.00 54.25 255 ASP A O 1
ATOM 2056 N N . ALA A 1 256 ? -57.874 4.027 68.799 1.00 56.22 256 ALA A N 1
ATOM 2057 C CA . ALA A 1 256 ? -57.914 3.098 67.664 1.00 56.22 256 ALA A CA 1
ATOM 2058 C C . ALA A 1 256 ? -57.541 1.635 67.997 1.00 56.22 256 ALA A C 1
ATOM 2060 O O . ALA A 1 256 ? -57.671 0.781 67.117 1.00 56.22 256 ALA A O 1
ATOM 2061 N N . GLU A 1 257 ? -57.095 1.314 69.221 1.00 49.41 257 GLU A N 1
ATOM 2062 C CA . GLU A 1 257 ? -56.618 -0.044 69.567 1.00 49.41 257 GLU A CA 1
ATOM 2063 C C . GLU A 1 257 ? -57.600 -0.919 70.379 1.00 49.41 257 GLU A C 1
ATOM 2065 O O . GLU A 1 257 ? -57.411 -2.135 70.424 1.00 49.41 257 GLU A O 1
ATOM 2070 N N . ASP A 1 258 ? -58.708 -0.387 70.908 1.00 51.00 258 ASP A N 1
ATOM 2071 C CA . ASP A 1 258 ? -59.732 -1.193 71.600 1.00 51.00 258 ASP A CA 1
ATOM 2072 C C . ASP A 1 258 ? -60.915 -1.535 70.676 1.00 51.00 258 ASP A C 1
ATOM 2074 O O . ASP A 1 258 ? -62.002 -0.960 70.745 1.00 51.00 258 ASP A O 1
ATOM 2078 N N . GLY A 1 259 ? -60.713 -2.503 69.776 1.00 37.56 259 GLY A N 1
ATOM 2079 C CA . GLY A 1 259 ? -61.761 -2.896 68.830 1.00 37.56 259 GLY A CA 1
ATOM 2080 C C . GLY A 1 259 ? -61.511 -4.169 68.026 1.00 37.56 259 GLY A C 1
ATOM 2081 O O . GLY A 1 259 ? -61.756 -4.181 66.823 1.00 37.56 259 GLY A O 1
ATOM 2082 N N . VAL A 1 260 ? -61.046 -5.257 68.648 1.00 43.56 260 VAL A N 1
ATOM 2083 C CA . VAL A 1 260 ? -61.061 -6.583 67.999 1.00 43.56 260 VAL A CA 1
ATOM 2084 C C . VAL A 1 260 ? -62.462 -7.195 68.102 1.00 43.56 260 VAL A C 1
ATOM 2086 O O . VAL A 1 260 ? -62.950 -7.418 69.211 1.00 43.56 260 VAL A O 1
ATOM 2089 N N . PRO A 1 261 ? -63.066 -7.605 66.972 1.00 42.19 261 PRO A N 1
ATOM 2090 C CA . PRO A 1 261 ? -63.791 -8.867 66.977 1.00 42.19 261 PRO A CA 1
ATOM 2091 C C . PRO A 1 261 ? -63.238 -9.862 65.952 1.00 42.19 261 PRO A C 1
ATOM 2093 O O . PRO A 1 261 ? -62.785 -9.539 64.856 1.00 42.19 261 PRO A O 1
ATOM 2096 N N . ALA A 1 262 ? -63.279 -11.113 66.394 1.00 36.28 262 ALA A N 1
ATOM 2097 C CA . ALA A 1 262 ? -62.730 -12.296 65.771 1.00 36.28 262 ALA A CA 1
ATOM 2098 C C . ALA A 1 262 ? -63.506 -12.778 64.531 1.00 36.28 262 ALA A C 1
ATOM 2100 O O . ALA A 1 262 ? -64.719 -12.634 64.444 1.00 36.28 262 ALA A O 1
ATOM 2101 N N . ALA A 1 263 ? -62.750 -13.436 63.646 1.00 40.22 263 ALA A N 1
ATOM 2102 C CA . ALA A 1 263 ? -63.081 -14.594 62.809 1.00 40.22 263 ALA A CA 1
ATOM 2103 C C . ALA A 1 263 ? -64.479 -14.716 62.167 1.00 40.22 263 ALA A C 1
ATOM 2105 O O . ALA A 1 263 ? -65.473 -14.931 62.852 1.00 40.22 263 ALA A O 1
ATOM 2106 N N . GLN A 1 264 ? -64.489 -14.885 60.837 1.00 38.31 264 GLN A N 1
ATOM 2107 C CA . GLN A 1 264 ? -65.193 -16.012 60.212 1.00 38.31 264 GLN A CA 1
ATOM 2108 C C . GLN A 1 264 ? -64.565 -16.410 58.864 1.00 38.31 264 GLN A C 1
ATOM 2110 O O . GLN A 1 264 ? -64.345 -15.602 57.968 1.00 38.31 264 GLN A O 1
ATOM 2115 N N . THR A 1 265 ? -64.243 -17.696 58.792 1.00 40.19 265 THR A N 1
ATOM 2116 C CA . THR A 1 265 ? -63.741 -18.508 57.683 1.00 40.19 265 THR A CA 1
ATOM 2117 C C . THR A 1 265 ? -64.863 -18.912 56.723 1.00 40.19 265 THR A C 1
ATOM 2119 O O . THR A 1 265 ? -65.934 -19.276 57.189 1.00 40.19 265 THR A O 1
ATOM 2122 N N . THR A 1 266 ? -64.568 -19.030 55.420 1.00 38.34 266 THR A N 1
ATOM 2123 C CA . THR A 1 266 ? -65.123 -20.094 54.552 1.00 38.34 266 THR A CA 1
ATOM 2124 C C . THR A 1 266 ? -64.171 -20.421 53.392 1.00 38.34 266 THR A C 1
ATOM 2126 O O . THR A 1 266 ? -63.714 -19.527 52.686 1.00 38.34 266 THR A O 1
ATOM 2129 N N . TYR A 1 267 ? -63.896 -21.722 53.262 1.00 37.78 267 TYR A N 1
ATOM 2130 C CA . TYR A 1 267 ? -63.138 -22.470 52.242 1.00 37.78 267 TYR A CA 1
ATOM 2131 C C . TYR A 1 267 ? -63.862 -22.451 50.870 1.00 37.78 267 TYR A C 1
ATOM 2133 O O . TYR A 1 267 ? -65.050 -22.141 50.841 1.00 37.78 267 TYR A O 1
ATOM 2141 N N . THR A 1 268 ? -63.272 -22.747 49.704 1.00 45.38 268 THR A N 1
ATOM 2142 C CA . THR A 1 268 ? -62.259 -23.755 49.304 1.00 45.38 268 THR A CA 1
ATOM 2143 C C . THR A 1 268 ? -61.306 -23.246 48.232 1.00 45.38 268 THR A C 1
ATOM 2145 O O . THR A 1 268 ? -61.808 -22.563 47.309 1.00 45.38 268 THR A O 1
#

Secondary structure (DSSP, 8-state):
------------TTGGG---TTTGGGGG-HHHHHHHHHHHHTTSSSPPPHHHHHHHHSPPPSS---HHHH--TT----SSS-GGGG---HHHHHHHHHHHHH-HHHHHTTTSSS--TTSPPHHHHHHHHHHHHHHTT--HHHHHHHHHHHHHHHHHHHHHHHHHHHHHHHHTTSS--HHHHHHHHHHHHHHHHHT--HHHHHHHHHHHHHHHHH--S----------------------------HHHHHHHHHTTSS----------

Organism: NCBI:txid28005

pLDDT: mean 82.27, std 19.16, range [25.7, 97.88]